Protein AF-A0A3R9P5T1-F1 (afdb_monomer)

Foldseek 3Di:
DAFEDLPQDKHKFWADLQKKKKAAQVLLVVCLVCVVVVPLVCCSVDVPVNVVVCCVRRNVPDLLQAMFIGRRVDDGDMDIATLQQKAFDDPVPVVVSVCSNVNVFGKHWYQALKIKMFHRVCSVVVSVLDHSCLQVVDDPVSVVVSQVSSCVRVVGRGIHMYGYNDVVVVGNSGHGGMITGHD

Organism: NCBI:txid334424

Nearest PDB structures (foldseek):
  2jan-assembly2_B  TM=3.762E-01  e=2.486E+00  Mycobacterium tuberculosis H37Rv
  2jan-assembly1_A  TM=3.766E-01  e=2.486E+00  Mycobacterium tuberculosis H37Rv
  6h4p-assembly2_B  TM=3.687E-01  e=4.459E+00  Homo sapiens

Structure (mmCIF, N/CA/C/O backbone):
data_AF-A0A3R9P5T1-F1
#
_entry.id   AF-A0A3R9P5T1-F1
#
loop_
_atom_site.group_PDB
_atom_site.id
_atom_site.type_symbol
_atom_site.label_atom_id
_atom_site.label_alt_id
_atom_site.label_comp_id
_atom_site.label_asym_id
_atom_site.label_entity_id
_atom_site.label_seq_id
_atom_site.pdbx_PDB_ins_code
_atom_site.Cartn_x
_atom_site.Cartn_y
_atom_site.Cartn_z
_atom_site.occupancy
_atom_site.B_iso_or_equiv
_atom_site.auth_seq_id
_atom_site.auth_comp_id
_atom_site.auth_asym_id
_atom_site.auth_atom_id
_atom_site.pdbx_PDB_model_num
ATOM 1 N N . MET A 1 1 ? -13.497 -7.851 -8.704 1.00 83.56 1 MET A N 1
ATOM 2 C CA . MET A 1 1 ? -12.615 -6.777 -8.227 1.00 83.56 1 MET A CA 1
ATOM 3 C C . MET A 1 1 ? -11.245 -7.401 -8.111 1.00 83.56 1 MET A C 1
ATOM 5 O O . MET A 1 1 ? -11.120 -8.399 -7.403 1.00 83.56 1 MET A O 1
ATOM 9 N N . GLN A 1 2 ? -10.304 -6.907 -8.904 1.00 89.44 2 GLN A N 1
ATOM 10 C CA . GLN A 1 2 ? -8.938 -7.417 -8.967 1.00 89.44 2 GLN A CA 1
ATOM 11 C C . GLN A 1 2 ? -8.165 -6.826 -7.786 1.00 89.44 2 GLN A C 1
ATOM 13 O O . GLN A 1 2 ? -7.859 -5.647 -7.808 1.00 89.44 2 GLN A O 1
ATOM 18 N N . GLN A 1 3 ? -7.918 -7.585 -6.721 1.00 91.88 3 GLN A N 1
ATOM 19 C CA . GLN A 1 3 ? -7.274 -7.041 -5.510 1.00 91.88 3 GLN A CA 1
ATOM 20 C C . GLN A 1 3 ? -5.771 -7.306 -5.469 1.00 91.88 3 GLN A C 1
ATOM 22 O O . GLN A 1 3 ? -5.091 -6.810 -4.586 1.00 91.88 3 GLN A O 1
ATOM 27 N N . TYR A 1 4 ? -5.235 -8.074 -6.408 1.00 90.81 4 TYR A N 1
ATOM 28 C CA . TYR A 1 4 ? -3.805 -8.321 -6.506 1.00 90.81 4 TYR A CA 1
ATOM 29 C C . TYR A 1 4 ? -3.348 -8.138 -7.949 1.00 90.81 4 TYR A C 1
ATOM 31 O O . TYR A 1 4 ? -4.119 -8.381 -8.875 1.00 90.81 4 TYR A O 1
ATOM 39 N N . SER A 1 5 ? -2.110 -7.710 -8.159 1.00 89.50 5 SER A N 1
ATOM 40 C CA . SER A 1 5 ? -1.518 -7.642 -9.494 1.00 89.50 5 SER A CA 1
ATOM 41 C C . SER A 1 5 ? -0.020 -7.873 -9.426 1.00 89.50 5 SER A C 1
ATOM 43 O O . SER A 1 5 ? 0.688 -7.144 -8.739 1.00 89.50 5 SER A O 1
ATOM 45 N N . CYS A 1 6 ? 0.444 -8.885 -10.154 1.00 85.75 6 CYS A N 1
ATOM 46 C CA 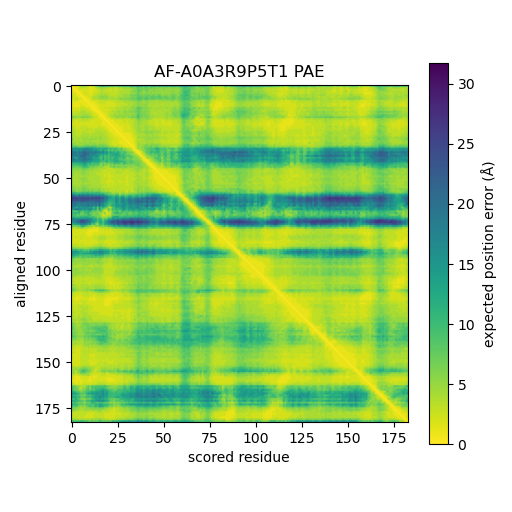. CYS A 1 6 ? 1.860 -9.200 -10.365 1.00 85.75 6 CYS A CA 1
ATOM 47 C C . CYS A 1 6 ? 2.247 -9.158 -11.854 1.00 85.75 6 CYS A C 1
ATOM 49 O O . CYS A 1 6 ? 3.387 -9.429 -12.220 1.00 85.75 6 CYS A O 1
ATOM 51 N N . ASN A 1 7 ? 1.287 -8.840 -12.725 1.00 83.50 7 ASN A N 1
ATOM 52 C CA . ASN A 1 7 ? 1.399 -8.869 -14.183 1.00 83.50 7 ASN A CA 1
ATOM 53 C C . ASN A 1 7 ? 1.185 -7.478 -14.820 1.00 83.50 7 ASN A C 1
ATOM 55 O O . ASN A 1 7 ? 1.223 -7.353 -16.041 1.00 83.50 7 ASN A O 1
ATOM 59 N N . GLY A 1 8 ? 0.960 -6.439 -14.006 1.00 83.31 8 GLY A N 1
ATOM 60 C CA . GLY A 1 8 ? 0.668 -5.081 -14.470 1.00 83.31 8 GLY A CA 1
ATOM 61 C C . GLY A 1 8 ? -0.823 -4.761 -14.595 1.00 83.31 8 GLY A C 1
ATOM 62 O O . GLY A 1 8 ? -1.172 -3.603 -14.814 1.00 83.31 8 GLY A O 1
ATOM 63 N N . GLU A 1 9 ? -1.722 -5.736 -14.420 1.00 89.56 9 GLU A N 1
ATOM 64 C CA . GLU A 1 9 ? -3.160 -5.473 -14.463 1.00 89.56 9 GLU A CA 1
ATOM 65 C C . GLU A 1 9 ? -3.586 -4.499 -13.353 1.00 89.56 9 GLU A C 1
ATOM 67 O O . GLU A 1 9 ? -3.033 -4.533 -12.250 1.00 89.56 9 GLU A O 1
ATOM 72 N N . PRO A 1 10 ? -4.572 -3.621 -13.594 1.00 91.81 10 PRO A N 1
ATOM 73 C CA . PRO A 1 10 ? -4.985 -2.671 -12.573 1.00 91.81 10 PRO A CA 1
ATOM 74 C C . PRO A 1 10 ? -5.678 -3.359 -11.403 1.00 91.81 10 PRO A C 1
ATOM 76 O O . PRO A 1 10 ? -6.544 -4.217 -11.593 1.00 91.81 10 PRO A O 1
ATOM 79 N N . ILE A 1 11 ? -5.351 -2.908 -10.198 1.00 93.19 11 ILE A N 1
ATOM 80 C CA . ILE A 1 11 ? -6.044 -3.308 -8.979 1.00 93.19 11 ILE A CA 1
ATOM 81 C C . ILE A 1 11 ? -7.266 -2.426 -8.735 1.00 93.19 11 ILE A C 1
ATOM 83 O O . ILE A 1 11 ? -7.347 -1.286 -9.199 1.00 93.19 11 ILE A O 1
ATOM 87 N N . GLU A 1 12 ? -8.206 -2.944 -7.959 1.00 93.06 12 GLU A N 1
ATOM 88 C CA . GLU A 1 12 ? -9.416 -2.267 -7.535 1.00 93.06 12 GLU A CA 1
ATOM 89 C C . GLU A 1 12 ? -9.681 -2.517 -6.046 1.00 93.06 12 GLU A C 1
ATOM 91 O O . GLU A 1 12 ? -9.555 -3.648 -5.572 1.00 93.06 12 GLU A O 1
ATOM 96 N N . LEU A 1 13 ? -10.082 -1.468 -5.325 1.00 91.31 13 LEU A N 1
ATOM 97 C CA . LEU A 1 13 ? -10.400 -1.502 -3.898 1.00 91.31 13 LEU A CA 1
ATOM 98 C C . LEU A 1 13 ? -11.705 -0.770 -3.616 1.00 91.31 13 LEU A C 1
ATOM 100 O O . LEU A 1 13 ? -12.009 0.241 -4.243 1.00 91.31 13 LEU A O 1
ATOM 104 N N . GLU A 1 14 ? -12.441 -1.225 -2.613 1.00 89.50 14 GLU A N 1
ATOM 105 C CA . GLU A 1 14 ? -13.602 -0.516 -2.081 1.00 89.50 14 GLU A CA 1
ATOM 106 C C . GLU A 1 14 ? -13.187 0.458 -0.971 1.00 89.50 14 GLU A C 1
ATOM 108 O O . GLU A 1 14 ? -12.738 0.040 0.094 1.00 89.50 14 GLU A O 1
ATOM 113 N N . ILE A 1 15 ? -13.346 1.760 -1.214 1.00 86.50 15 ILE A N 1
ATOM 114 C CA . ILE A 1 15 ? -13.018 2.800 -0.232 1.00 86.50 15 ILE A CA 1
ATOM 115 C C . ILE A 1 15 ? -14.187 3.006 0.736 1.00 86.50 15 ILE A C 1
ATOM 117 O O . ILE A 1 15 ? -15.320 3.216 0.300 1.00 86.50 15 ILE A O 1
ATOM 121 N N . LEU A 1 16 ? -13.897 3.031 2.039 1.00 83.44 16 LEU A N 1
ATOM 122 C CA . LEU A 1 16 ? -14.864 3.350 3.092 1.00 83.44 16 LEU A CA 1
ATOM 123 C C . LEU A 1 16 ? -14.621 4.725 3.711 1.00 83.44 16 LEU A C 1
ATOM 125 O O . LEU A 1 16 ? -15.556 5.518 3.816 1.00 83.44 16 LEU A O 1
ATOM 129 N N . THR A 1 17 ? -13.386 5.015 4.124 1.00 80.12 17 THR A N 1
ATOM 130 C CA . THR A 1 17 ? -13.062 6.251 4.855 1.00 80.12 17 THR A CA 1
ATOM 131 C C . THR A 1 17 ? -12.578 7.372 3.948 1.00 80.12 17 THR A C 1
ATOM 133 O O . THR A 1 17 ? -12.589 8.530 4.357 1.00 80.12 17 THR A O 1
ATOM 136 N N . GLY A 1 18 ? -12.147 7.044 2.727 1.00 80.12 18 GLY A N 1
ATOM 137 C CA . GLY A 1 18 ? -11.472 7.993 1.842 1.00 80.12 18 GLY A CA 1
ATOM 138 C C . GLY A 1 18 ? -9.970 8.081 2.090 1.00 80.12 18 GLY A C 1
ATOM 139 O O . GLY A 1 18 ? -9.298 8.813 1.376 1.00 80.12 18 GLY A O 1
ATOM 140 N N . HIS A 1 19 ? -9.430 7.340 3.058 1.00 84.50 19 HIS A N 1
ATOM 141 C CA . HIS A 1 19 ? -8.028 7.409 3.453 1.00 84.50 19 HIS A CA 1
ATOM 142 C C . HIS A 1 19 ? -7.312 6.126 3.051 1.00 84.50 19 HIS A C 1
ATOM 144 O O . HIS A 1 19 ? -7.431 5.109 3.729 1.00 84.50 19 HIS A O 1
ATOM 150 N N . LEU A 1 20 ? -6.578 6.170 1.942 1.00 88.25 20 LEU A N 1
ATOM 151 C CA . LEU A 1 20 ? -5.761 5.042 1.508 1.00 88.25 20 LEU A CA 1
ATOM 152 C C . LEU A 1 20 ? -4.341 5.163 2.044 1.00 88.25 20 LEU A C 1
ATOM 154 O O . LEU A 1 20 ? -3.727 6.227 1.934 1.00 88.25 20 LEU A O 1
ATOM 158 N N . LEU A 1 21 ? -3.830 4.049 2.554 1.00 88.88 21 LEU A N 1
ATOM 159 C CA . LEU A 1 21 ? -2.442 3.850 2.938 1.00 88.88 21 LEU A CA 1
ATOM 160 C C . LEU A 1 21 ? -1.726 2.995 1.896 1.00 88.88 21 LEU A C 1
ATOM 162 O O . LEU A 1 21 ? -2.311 2.048 1.376 1.00 88.88 21 LEU A O 1
ATOM 166 N N . PHE A 1 22 ? -0.465 3.320 1.630 1.00 90.19 22 PHE A N 1
ATOM 167 C CA . PHE A 1 22 ? 0.456 2.571 0.778 1.00 90.19 22 PHE A CA 1
ATOM 168 C C . PHE A 1 22 ? 1.644 2.156 1.637 1.00 90.19 22 PHE A C 1
ATOM 170 O O . PHE A 1 22 ? 2.330 3.020 2.191 1.00 90.19 22 PHE A O 1
ATOM 177 N N . ILE A 1 23 ? 1.857 0.850 1.763 1.00 87.38 23 ILE A N 1
ATOM 178 C CA . ILE A 1 23 ? 2.811 0.264 2.702 1.00 87.38 23 ILE A CA 1
ATOM 179 C C . ILE A 1 23 ? 3.717 -0.702 1.952 1.00 87.38 23 ILE A C 1
ATOM 181 O O . ILE A 1 23 ? 3.235 -1.562 1.210 1.00 87.38 23 ILE A O 1
ATOM 185 N N . ASP A 1 24 ? 5.024 -0.575 2.160 1.00 86.00 24 ASP A N 1
ATOM 186 C CA . ASP A 1 24 ? 5.956 -1.623 1.768 1.00 86.00 24 ASP A CA 1
ATOM 187 C C . ASP A 1 24 ? 5.752 -2.849 2.680 1.00 86.00 24 ASP A C 1
ATOM 189 O O . ASP A 1 24 ? 5.833 -2.717 3.908 1.00 86.00 24 ASP A O 1
ATOM 193 N N . PRO A 1 25 ? 5.482 -4.042 2.119 1.00 85.50 25 PRO A N 1
ATOM 194 C CA . PRO A 1 25 ? 5.150 -5.199 2.936 1.00 85.50 25 PRO A CA 1
ATOM 195 C C . PRO A 1 25 ? 6.226 -5.601 3.953 1.00 85.50 25 PRO A C 1
ATOM 197 O O . PRO A 1 25 ? 5.849 -6.140 4.990 1.00 85.50 25 PRO A O 1
ATOM 200 N N . LEU A 1 26 ? 7.516 -5.293 3.739 1.00 83.62 26 LEU A N 1
ATOM 201 C CA . LEU A 1 26 ? 8.595 -5.587 4.699 1.00 83.62 26 LEU A CA 1
ATOM 202 C C . LEU A 1 26 ? 8.407 -4.886 6.047 1.00 83.62 26 LEU A C 1
ATOM 204 O O . LEU A 1 26 ? 8.968 -5.313 7.052 1.00 83.62 26 LEU A O 1
ATOM 208 N N . TYR A 1 27 ? 7.612 -3.821 6.093 1.00 82.06 27 TYR A N 1
ATOM 209 C CA . TYR A 1 27 ? 7.342 -3.099 7.329 1.00 82.06 27 TYR A CA 1
ATOM 210 C C . TYR A 1 27 ? 6.142 -3.661 8.094 1.00 82.06 27 TYR A C 1
ATOM 212 O O . TYR A 1 27 ? 5.956 -3.302 9.254 1.00 82.06 27 TYR A O 1
ATOM 220 N N . LEU A 1 28 ? 5.341 -4.560 7.504 1.00 83.00 28 LEU A N 1
ATOM 221 C CA . LEU A 1 28 ? 4.137 -5.092 8.153 1.00 83.00 28 LEU A CA 1
ATOM 222 C C . LEU A 1 28 ? 4.461 -5.840 9.450 1.00 83.00 28 LEU A C 1
ATOM 224 O O . LEU A 1 28 ? 3.726 -5.696 10.424 1.00 83.00 28 LEU A O 1
ATOM 228 N N . GLU A 1 29 ? 5.559 -6.597 9.497 1.00 82.00 29 GLU A N 1
ATOM 229 C CA . GLU A 1 29 ? 5.949 -7.323 10.714 1.00 82.00 29 GLU A CA 1
ATOM 230 C C . GLU A 1 29 ? 6.449 -6.392 11.808 1.00 82.00 29 GLU A C 1
ATOM 232 O O . GLU A 1 29 ? 5.962 -6.493 12.932 1.00 82.00 29 GLU A O 1
ATOM 237 N N . ASN A 1 30 ? 7.315 -5.434 11.468 1.00 83.06 30 ASN A N 1
ATOM 238 C CA . ASN A 1 30 ? 7.790 -4.427 12.418 1.00 83.06 30 ASN A CA 1
ATOM 239 C C . ASN A 1 30 ? 6.615 -3.634 13.010 1.00 83.06 30 ASN A C 1
ATOM 241 O O . ASN A 1 30 ? 6.520 -3.464 14.224 1.00 83.06 30 ASN A O 1
ATOM 245 N N . ILE A 1 31 ? 5.676 -3.205 12.158 1.00 84.00 31 ILE A N 1
ATOM 246 C CA . ILE A 1 31 ? 4.461 -2.515 12.598 1.00 84.00 31 ILE A CA 1
ATOM 247 C C . ILE A 1 31 ? 3.631 -3.426 13.503 1.00 84.00 31 ILE A C 1
ATOM 249 O O . ILE A 1 31 ? 3.160 -2.980 14.543 1.00 84.00 31 ILE A O 1
ATOM 253 N N . ARG A 1 32 ? 3.442 -4.700 13.141 1.00 83.25 32 ARG A N 1
ATOM 254 C CA . ARG A 1 32 ? 2.651 -5.659 13.925 1.00 83.25 32 ARG A CA 1
ATOM 255 C C . ARG A 1 32 ? 3.258 -5.923 15.301 1.00 83.25 32 ARG A C 1
ATOM 257 O O . ARG A 1 32 ? 2.511 -5.957 16.276 1.00 83.25 32 ARG A O 1
ATOM 264 N N . GLU A 1 33 ? 4.566 -6.118 15.400 1.00 81.94 33 GLU A N 1
ATOM 265 C CA . GLU A 1 33 ? 5.240 -6.393 16.676 1.00 81.94 33 GLU A CA 1
ATOM 266 C C . GLU A 1 33 ? 5.095 -5.228 17.662 1.00 81.94 33 GLU A C 1
ATOM 268 O O . GLU A 1 33 ? 4.770 -5.441 18.830 1.00 81.94 33 GLU A O 1
ATOM 273 N N . GLU A 1 34 ? 5.216 -3.996 17.172 1.00 77.88 34 GLU A N 1
ATOM 274 C CA . GLU A 1 34 ? 5.081 -2.789 17.992 1.00 77.88 34 GLU A CA 1
ATOM 275 C C . GLU A 1 34 ? 3.616 -2.333 18.160 1.00 77.88 34 GLU A C 1
ATOM 277 O O . GLU A 1 34 ? 3.280 -1.629 19.116 1.00 77.88 34 GLU A O 1
ATOM 282 N N . SER A 1 35 ? 2.702 -2.781 17.287 1.00 71.50 35 SER A N 1
ATOM 283 C CA . SER A 1 35 ? 1.273 -2.416 17.309 1.00 71.50 35 SER A CA 1
ATOM 284 C C . SER A 1 35 ? 0.579 -2.717 18.633 1.00 71.50 35 SER A C 1
ATOM 286 O O . SER A 1 35 ? -0.292 -1.958 19.067 1.00 71.50 35 SER A O 1
ATOM 288 N N . GLY A 1 36 ? 0.994 -3.798 19.304 1.00 63.47 36 GLY A N 1
ATOM 289 C CA . GLY A 1 36 ? 0.462 -4.207 20.603 1.00 63.47 36 GLY A CA 1
ATOM 290 C C . GLY A 1 36 ? 0.682 -3.161 21.701 1.00 63.47 36 GLY A C 1
ATOM 291 O O . GLY A 1 36 ? -0.053 -3.158 22.686 1.00 63.47 36 GLY A O 1
ATOM 292 N N . ASN A 1 37 ? 1.639 -2.246 21.507 1.00 58.97 37 ASN A N 1
ATOM 293 C CA . ASN A 1 37 ? 1.956 -1.160 22.430 1.00 58.97 37 ASN A CA 1
ATOM 294 C C . ASN A 1 37 ? 1.314 0.183 22.032 1.00 58.97 37 ASN A C 1
ATOM 296 O O . ASN A 1 37 ? 1.229 1.079 22.870 1.00 58.97 37 ASN A O 1
ATOM 300 N N . MET A 1 38 ? 0.865 0.335 20.779 1.00 64.06 38 MET A N 1
ATOM 301 C CA . MET A 1 38 ? 0.512 1.637 20.191 1.00 64.06 38 MET A CA 1
ATOM 302 C C . MET A 1 38 ? -0.987 1.937 20.097 1.00 64.06 38 MET A C 1
ATOM 304 O O . MET A 1 38 ? -1.342 3.092 19.883 1.00 64.06 38 MET A O 1
ATOM 308 N N . GLY A 1 39 ? -1.867 0.950 20.299 1.00 60.84 39 GLY A N 1
ATOM 309 C CA . GLY A 1 39 ? -3.319 1.170 20.366 1.00 60.84 39 GLY A CA 1
ATOM 310 C C . GLY A 1 39 ? -3.893 1.825 19.101 1.00 60.84 39 GLY A C 1
ATOM 311 O O . GLY A 1 39 ? -4.259 2.996 19.103 1.00 60.84 39 GLY A O 1
ATOM 312 N N . PHE A 1 40 ? -4.003 1.064 18.012 1.00 69.69 40 PHE A N 1
ATOM 313 C CA . PHE A 1 40 ? -4.475 1.555 16.706 1.00 69.69 40 PHE A CA 1
ATOM 314 C C . PHE A 1 40 ? -5.996 1.757 16.589 1.00 69.69 40 PHE A C 1
ATOM 316 O O . PHE A 1 40 ? -6.499 2.064 15.508 1.00 69.69 40 PHE A O 1
ATOM 323 N N . ASP A 1 41 ? -6.737 1.616 17.687 1.00 62.94 41 ASP A N 1
ATOM 324 C CA . ASP A 1 41 ? -8.205 1.658 17.705 1.00 62.94 41 ASP A CA 1
ATOM 325 C C . ASP A 1 41 ? -8.779 3.022 17.272 1.00 62.94 41 ASP A C 1
ATOM 327 O O . ASP A 1 41 ? -9.911 3.091 16.799 1.00 62.94 41 ASP A O 1
ATOM 331 N N . ASN A 1 42 ? -7.978 4.093 17.351 1.00 62.88 42 ASN A N 1
ATOM 332 C CA . ASN A 1 42 ? -8.389 5.459 17.006 1.00 62.88 42 ASN A CA 1
ATOM 333 C C . ASN A 1 42 ? -7.877 5.936 15.634 1.00 62.88 42 ASN A C 1
ATOM 335 O O . ASN A 1 42 ? -7.997 7.122 15.322 1.00 62.88 42 ASN A O 1
ATOM 339 N N . ALA A 1 43 ? -7.317 5.051 14.798 1.00 71.00 43 ALA A N 1
ATOM 340 C CA . ALA A 1 43 ? -6.724 5.433 13.509 1.00 71.00 43 ALA A CA 1
ATOM 341 C C . ALA A 1 43 ? -7.687 6.240 12.615 1.00 71.00 43 ALA A C 1
ATOM 343 O O . ALA A 1 43 ? -7.271 7.138 11.889 1.00 71.00 43 ALA A O 1
ATOM 344 N N . THR A 1 44 ? -8.991 5.964 12.697 1.00 72.44 44 THR A N 1
ATOM 345 C CA . THR A 1 44 ? -10.024 6.660 11.917 1.00 72.44 44 THR A CA 1
ATOM 346 C C . THR A 1 44 ? -10.495 7.988 12.517 1.00 72.44 44 THR A C 1
ATOM 348 O O . THR A 1 44 ? -11.140 8.756 11.807 1.00 72.44 44 THR A O 1
ATOM 351 N N . GLU A 1 45 ? -10.226 8.259 13.799 1.00 80.19 45 GLU A N 1
ATOM 352 C CA . GLU A 1 45 ? -10.645 9.502 14.471 1.00 80.19 45 GLU A CA 1
ATOM 353 C C . GLU A 1 45 ? -9.741 10.682 14.097 1.00 80.19 45 GLU A C 1
ATOM 355 O O . GLU A 1 45 ? -10.232 11.786 13.861 1.00 80.19 45 GLU A O 1
ATOM 360 N N . ASP A 1 46 ? -8.435 10.428 13.985 1.00 82.12 46 ASP A N 1
ATOM 361 C CA . ASP A 1 46 ? -7.445 11.392 13.504 1.00 82.12 46 ASP A CA 1
ATOM 362 C C . ASP A 1 46 ? -6.449 10.715 12.542 1.00 82.12 46 ASP A C 1
ATOM 364 O O . ASP A 1 46 ? -5.343 10.326 12.938 1.00 82.12 46 ASP A O 1
ATOM 368 N N . PRO A 1 47 ? -6.825 10.571 11.253 1.00 78.94 47 PRO A N 1
ATOM 369 C CA . PRO A 1 47 ? -5.959 9.978 10.239 1.00 78.94 47 PRO A CA 1
ATOM 370 C C . PRO A 1 47 ? -4.602 10.673 10.127 1.00 78.94 47 PRO A C 1
ATOM 372 O O . PRO A 1 47 ? -3.598 10.013 9.891 1.00 78.94 47 PRO A O 1
ATOM 375 N N . ALA A 1 48 ? -4.546 11.997 10.304 1.00 78.00 48 ALA A N 1
ATOM 376 C CA . ALA A 1 48 ? -3.305 12.752 10.172 1.00 78.00 48 ALA A CA 1
ATOM 377 C C . ALA A 1 48 ? -2.331 12.439 11.315 1.00 78.00 48 ALA A C 1
ATOM 379 O O . ALA A 1 48 ? -1.157 12.166 11.057 1.00 78.00 48 ALA A O 1
ATOM 380 N N . ALA A 1 49 ? -2.816 12.420 12.560 1.00 79.44 49 ALA A N 1
ATOM 381 C CA . ALA A 1 49 ? -2.001 12.032 13.710 1.00 79.44 49 ALA A CA 1
ATOM 382 C C . ALA A 1 49 ? -1.545 10.570 13.617 1.00 79.44 49 ALA A C 1
ATOM 384 O O . ALA A 1 49 ? -0.398 10.258 13.936 1.00 79.44 49 ALA A O 1
ATOM 385 N N . PHE A 1 50 ? -2.416 9.683 13.132 1.00 80.94 50 PHE A N 1
ATOM 386 C CA . PHE A 1 50 ? -2.087 8.278 12.931 1.00 80.94 50 PHE A CA 1
ATOM 387 C C . PHE A 1 50 ? -0.972 8.073 11.894 1.00 80.94 50 PHE A C 1
ATOM 389 O O . PHE A 1 50 ? -0.013 7.348 12.150 1.00 80.94 50 PHE A O 1
ATOM 396 N N . LEU A 1 51 ? -1.058 8.754 10.746 1.00 79.31 51 LEU A N 1
ATOM 397 C CA . LEU A 1 51 ? 0.002 8.747 9.732 1.00 79.31 51 LEU A CA 1
ATOM 398 C C . LEU A 1 51 ? 1.328 9.232 10.311 1.00 79.31 51 LEU A C 1
ATOM 400 O O . LEU A 1 51 ? 2.348 8.579 10.125 1.00 79.31 51 LEU A O 1
ATOM 404 N N . GLN A 1 52 ? 1.301 10.352 11.037 1.00 78.00 52 GLN A N 1
ATOM 405 C CA . GLN A 1 52 ? 2.501 10.927 11.631 1.00 78.00 52 GLN A CA 1
ATOM 406 C C . GLN A 1 52 ? 3.133 9.989 12.669 1.00 78.00 52 GLN A C 1
ATOM 408 O O . GLN A 1 52 ? 4.357 9.902 12.751 1.00 78.00 52 GLN A O 1
ATOM 413 N N . LEU A 1 53 ? 2.316 9.264 13.439 1.00 81.50 53 LEU A N 1
ATOM 414 C CA . LEU A 1 53 ? 2.792 8.217 14.340 1.00 81.50 53 LEU A CA 1
ATOM 415 C C . LEU A 1 53 ? 3.496 7.105 13.559 1.00 81.50 53 LEU A C 1
ATOM 417 O O . LEU A 1 53 ? 4.630 6.772 13.890 1.00 81.50 53 LEU A O 1
ATOM 421 N N . LEU A 1 54 ? 2.873 6.575 12.500 1.00 81.12 54 LEU A N 1
ATOM 422 C CA . LEU A 1 54 ? 3.503 5.528 11.695 1.00 81.12 54 LEU A CA 1
ATOM 423 C C . LEU A 1 54 ? 4.830 6.001 11.097 1.00 81.12 54 LEU A C 1
ATOM 425 O O . LEU A 1 54 ? 5.819 5.272 11.139 1.00 81.12 54 LEU A O 1
ATOM 429 N N . GLU A 1 55 ? 4.861 7.225 10.572 1.00 78.94 55 GLU A N 1
ATOM 430 C CA . GLU A 1 55 ? 6.054 7.804 9.964 1.00 78.94 55 GLU A CA 1
ATOM 431 C C . GLU A 1 55 ? 7.215 7.941 10.946 1.00 78.94 55 GLU A C 1
ATOM 433 O O . GLU A 1 55 ? 8.339 7.556 10.629 1.00 78.94 55 GLU A O 1
ATOM 438 N N . ASN A 1 56 ? 6.946 8.455 12.144 1.00 78.94 56 ASN A N 1
ATOM 439 C CA . ASN A 1 56 ? 7.980 8.671 13.150 1.00 78.94 56 ASN A CA 1
ATOM 440 C C . ASN A 1 56 ? 8.553 7.358 13.696 1.00 78.94 56 ASN A C 1
ATOM 442 O O . ASN A 1 56 ? 9.747 7.286 13.980 1.00 78.94 56 ASN A O 1
ATOM 446 N N . GLU A 1 57 ? 7.706 6.342 13.848 1.00 79.94 57 GLU A N 1
ATOM 447 C CA . GLU A 1 57 ? 8.054 5.113 14.563 1.00 79.94 57 GLU A CA 1
ATOM 448 C C . GLU A 1 57 ? 8.616 4.037 13.629 1.00 79.94 57 GLU A C 1
ATOM 450 O O . GLU A 1 57 ? 9.631 3.412 13.929 1.00 79.94 57 GLU A O 1
ATOM 455 N N . PHE A 1 58 ? 8.001 3.850 12.459 1.00 78.31 58 PHE A N 1
ATOM 456 C CA . PHE A 1 58 ? 8.344 2.756 11.542 1.00 78.31 58 PHE A CA 1
ATOM 457 C C . PHE A 1 58 ? 9.101 3.220 10.306 1.00 78.31 58 PHE A C 1
ATOM 459 O O . PHE A 1 58 ? 9.777 2.424 9.654 1.00 78.31 58 PHE A O 1
ATOM 466 N N . PHE A 1 59 ? 9.024 4.513 9.997 1.00 74.88 59 PHE A N 1
ATOM 467 C CA . PHE A 1 59 ? 9.575 5.075 8.773 1.00 74.88 59 PHE A CA 1
ATOM 468 C C . PHE A 1 59 ? 10.463 6.323 8.996 1.00 74.88 59 PHE A C 1
ATOM 470 O O . PHE A 1 59 ? 10.378 7.283 8.222 1.00 74.88 59 PHE A O 1
ATOM 477 N N . PRO A 1 60 ? 11.373 6.337 9.994 1.00 56.69 60 PRO A N 1
ATOM 478 C CA . PRO A 1 60 ? 12.048 7.561 10.442 1.00 56.69 60 PRO A CA 1
ATOM 479 C C . PRO A 1 60 ? 13.023 8.195 9.428 1.00 56.69 60 PRO A C 1
ATOM 481 O O . PRO A 1 60 ? 13.471 9.321 9.641 1.00 56.69 60 PRO A O 1
ATOM 484 N N . TYR A 1 61 ? 13.381 7.506 8.335 1.00 52.34 61 TYR A N 1
ATOM 485 C CA . TYR A 1 61 ? 14.504 7.890 7.460 1.00 52.34 61 TYR A CA 1
ATOM 486 C C . TYR A 1 61 ? 14.157 8.246 6.001 1.00 52.34 61 TYR A C 1
ATOM 488 O O . TYR A 1 61 ? 15.074 8.384 5.195 1.00 52.34 61 TYR A O 1
ATOM 496 N N . GLY A 1 62 ? 12.889 8.427 5.615 1.00 49.12 62 GLY A N 1
ATOM 497 C CA . GLY A 1 62 ? 12.529 8.496 4.182 1.00 49.12 62 GLY A CA 1
ATOM 498 C C . GLY A 1 62 ? 11.745 9.704 3.699 1.00 49.12 62 GLY A C 1
ATOM 499 O O . GLY A 1 62 ? 10.790 9.527 2.947 1.00 49.12 62 GLY A O 1
ATOM 500 N N . GLY A 1 63 ? 12.163 10.917 4.071 1.00 48.47 63 GLY A N 1
ATOM 501 C CA . GLY A 1 63 ? 11.874 12.136 3.291 1.00 48.47 63 GLY A CA 1
ATOM 502 C C . GLY A 1 63 ? 10.395 12.397 2.960 1.00 48.47 63 GLY A C 1
ATOM 503 O O . GLY A 1 63 ? 10.090 12.913 1.891 1.00 48.47 63 GLY A O 1
ATOM 504 N N . GLY A 1 64 ? 9.464 11.981 3.828 1.00 47.16 64 GLY A N 1
ATOM 505 C CA . GLY A 1 64 ? 8.012 12.119 3.620 1.00 47.16 64 GLY A CA 1
ATOM 506 C C . GLY A 1 64 ? 7.378 11.107 2.658 1.00 47.16 64 GLY A C 1
ATOM 507 O O . GLY A 1 64 ? 6.153 11.064 2.544 1.00 47.16 64 GLY A O 1
ATOM 508 N N . CYS A 1 65 ? 8.192 10.273 2.007 1.00 51.06 65 CYS A N 1
ATOM 509 C CA . CYS A 1 65 ? 7.788 9.320 0.981 1.00 51.06 65 CYS A CA 1
ATOM 510 C C . CYS A 1 65 ? 7.641 7.888 1.496 1.00 51.06 65 CYS A C 1
ATOM 512 O O . CYS A 1 65 ? 7.510 7.026 0.662 1.00 51.06 65 CYS A O 1
ATOM 514 N N . LEU A 1 66 ? 7.736 7.543 2.781 1.00 56.94 66 LEU A N 1
ATOM 515 C CA . LEU A 1 66 ? 7.756 6.114 3.164 1.00 56.94 66 LEU A CA 1
ATOM 516 C C . LEU A 1 66 ? 6.371 5.479 3.325 1.00 56.94 66 LEU A C 1
ATOM 518 O O . LEU A 1 66 ? 6.206 4.305 3.012 1.00 56.94 66 LEU A O 1
ATOM 522 N N . LEU A 1 67 ? 5.375 6.264 3.732 1.00 59.78 67 LEU A N 1
ATOM 523 C CA . LEU A 1 67 ? 3.988 5.831 3.819 1.00 59.78 67 LEU A CA 1
ATOM 524 C C . LEU A 1 67 ? 3.137 6.724 2.914 1.00 59.78 67 LEU A C 1
ATOM 526 O O . LEU A 1 67 ? 2.987 7.930 3.149 1.00 59.78 67 LEU A O 1
ATOM 530 N N . GLY A 1 68 ? 2.607 6.134 1.843 1.00 62.06 68 GLY A N 1
ATOM 531 C CA . GLY A 1 68 ? 1.761 6.878 0.920 1.00 62.06 68 GLY A CA 1
ATOM 532 C C . GLY A 1 68 ? 0.385 7.078 1.508 1.00 62.06 68 GLY A C 1
ATOM 533 O O . GLY A 1 68 ? -0.243 6.137 1.982 1.00 62.06 68 GLY A O 1
ATOM 534 N N . PHE A 1 69 ? -0.083 8.318 1.457 1.00 71.25 69 PHE A N 1
ATOM 535 C CA . PHE A 1 69 ? -1.438 8.677 1.829 1.00 71.25 69 PHE A CA 1
ATOM 536 C C . PHE A 1 69 ? -2.153 9.260 0.619 1.00 71.25 69 PHE A C 1
ATOM 538 O O . PHE A 1 69 ? -1.621 10.119 -0.095 1.00 71.25 69 PHE A O 1
ATOM 545 N N . LYS A 1 70 ? -3.375 8.794 0.382 1.00 76.69 70 LYS A N 1
ATOM 546 C CA . LYS A 1 70 ? -4.266 9.393 -0.607 1.00 76.69 70 LYS A CA 1
ATOM 547 C C . LYS A 1 70 ? -5.610 9.660 0.037 1.00 76.69 70 LYS A C 1
ATOM 549 O O . LYS A 1 70 ? -6.282 8.725 0.467 1.00 76.69 70 LYS A O 1
ATOM 554 N N . ASN A 1 71 ? -6.000 10.933 0.053 1.00 73.25 71 ASN A N 1
ATOM 555 C CA . ASN A 1 71 ? -7.358 11.310 0.402 1.00 73.25 71 ASN A CA 1
ATOM 556 C C . ASN A 1 71 ? -8.232 11.322 -0.855 1.00 73.25 71 ASN A C 1
ATOM 558 O O . ASN A 1 71 ? -8.048 12.138 -1.761 1.00 73.25 71 ASN A O 1
ATOM 562 N N . VAL A 1 72 ? -9.188 10.403 -0.910 1.00 73.06 72 VAL A N 1
ATOM 563 C CA . VAL A 1 72 ? -10.154 10.262 -1.992 1.00 73.06 72 VAL A CA 1
ATOM 564 C C . VAL A 1 72 ? -11.507 10.748 -1.472 1.00 73.06 72 VAL A C 1
ATOM 566 O O . VAL A 1 72 ? -12.372 9.967 -1.096 1.00 73.06 72 VAL A O 1
ATOM 569 N N . PHE A 1 73 ? -11.716 12.069 -1.483 1.00 63.75 73 PHE A N 1
ATOM 570 C CA . PHE A 1 73 ? -12.966 12.717 -1.043 1.00 63.75 73 PHE A CA 1
ATOM 571 C C . PHE A 1 73 ? -14.215 12.343 -1.873 1.00 63.75 73 PHE A C 1
ATOM 573 O O . PHE A 1 73 ? -15.325 12.794 -1.579 1.00 63.75 73 PHE A O 1
ATOM 580 N N . LYS A 1 74 ? -14.070 11.536 -2.931 1.00 53.16 74 LYS A N 1
ATOM 581 C CA . LYS A 1 74 ? -15.195 11.024 -3.716 1.00 53.16 74 LYS A CA 1
ATOM 582 C C . LYS A 1 74 ? -15.695 9.735 -3.073 1.00 53.16 74 LYS A C 1
ATOM 584 O O . LYS A 1 74 ? -15.091 8.695 -3.27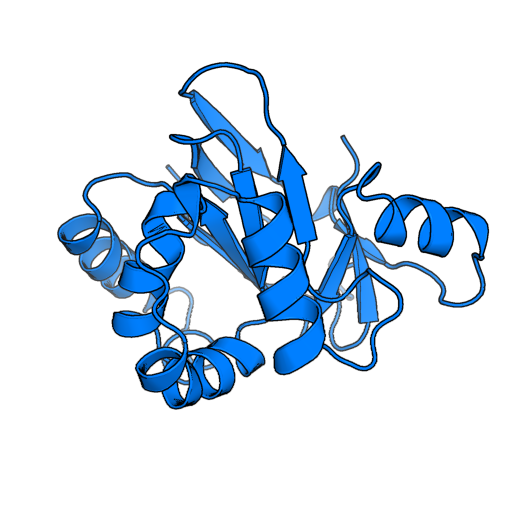6 1.00 53.16 74 LYS A O 1
ATOM 589 N N . SER A 1 75 ? -16.784 9.866 -2.310 1.00 49.25 75 SER A N 1
ATOM 590 C CA . SER A 1 75 ? -17.848 8.877 -2.056 1.00 49.25 75 SER A CA 1
ATOM 591 C C . SER A 1 75 ? -17.495 7.395 -2.249 1.00 49.25 75 SER A C 1
ATOM 593 O O . SER A 1 75 ? -17.193 7.002 -3.373 1.00 49.25 75 SER A O 1
ATOM 595 N N . ALA A 1 76 ? -17.688 6.593 -1.192 1.00 59.09 76 ALA A N 1
ATOM 596 C CA . ALA A 1 76 ? -17.711 5.125 -1.189 1.00 59.09 76 ALA A CA 1
ATOM 597 C C . ALA A 1 76 ? -17.900 4.515 -2.590 1.00 59.09 76 ALA A C 1
ATOM 599 O O . ALA A 1 76 ? -18.967 4.621 -3.200 1.00 59.09 76 ALA A O 1
ATOM 600 N N . GLY A 1 77 ? -16.824 3.953 -3.131 1.00 67.25 77 GLY A N 1
ATOM 601 C CA . GLY A 1 77 ? -16.762 3.510 -4.515 1.00 67.25 77 GLY A CA 1
ATOM 602 C C . GLY A 1 77 ? -15.440 2.815 -4.830 1.00 67.25 77 GLY A C 1
ATOM 603 O O . GLY A 1 77 ? -14.526 2.820 -3.999 1.00 67.25 77 GLY A O 1
ATOM 604 N N . PRO A 1 78 ? -15.336 2.184 -6.011 1.00 82.81 78 PRO A N 1
ATOM 605 C CA . PRO A 1 78 ? -14.124 1.495 -6.411 1.00 82.81 78 PRO A CA 1
ATOM 606 C C . PRO A 1 78 ? -13.019 2.512 -6.724 1.00 82.81 78 PRO A C 1
ATOM 608 O O . PRO A 1 78 ? -13.159 3.344 -7.622 1.00 82.81 78 PRO A O 1
ATOM 611 N N . PHE A 1 79 ? -11.909 2.428 -6.001 1.00 89.00 79 PHE A N 1
ATOM 612 C CA . PHE A 1 79 ? -10.638 3.007 -6.411 1.00 89.00 79 PHE A CA 1
ATOM 613 C C . PHE A 1 79 ? -9.920 2.024 -7.316 1.00 89.00 79 PHE A C 1
ATOM 615 O O . PHE A 1 79 ? -9.880 0.837 -7.009 1.00 89.00 79 PHE A O 1
ATOM 622 N N . ARG A 1 80 ? -9.363 2.517 -8.419 1.00 91.44 80 ARG A N 1
ATOM 623 C CA . ARG A 1 80 ? -8.600 1.722 -9.376 1.00 91.44 80 ARG A CA 1
ATOM 624 C C . ARG A 1 80 ? -7.209 2.319 -9.515 1.00 91.44 80 ARG A C 1
ATOM 626 O O . ARG A 1 80 ? -7.096 3.530 -9.689 1.00 91.44 80 ARG A O 1
ATOM 633 N N . LEU A 1 81 ? -6.187 1.472 -9.464 1.00 91.12 81 LEU A N 1
ATOM 634 C CA . LEU A 1 81 ? -4.795 1.866 -9.657 1.00 91.12 81 LEU A CA 1
ATOM 635 C C . LEU A 1 81 ? -4.121 0.918 -10.643 1.00 91.12 81 LEU A C 1
ATOM 637 O O . LEU A 1 81 ? -4.135 -0.296 -10.445 1.00 91.12 81 LEU A O 1
ATOM 641 N N . SER A 1 82 ? -3.508 1.482 -11.676 1.00 90.38 82 SER A N 1
ATOM 642 C CA . SER A 1 82 ? -2.666 0.741 -12.617 1.00 90.38 82 SER A CA 1
ATOM 643 C C . SER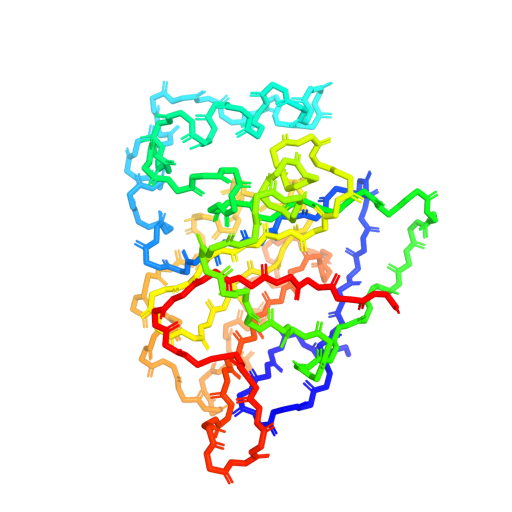 A 1 82 ? -1.183 0.940 -12.280 1.00 90.38 82 SER A C 1
ATOM 645 O O . SER A 1 82 ? -0.800 2.016 -11.814 1.00 90.38 82 SER A O 1
ATOM 647 N N . VAL A 1 83 ? -0.330 -0.063 -12.532 1.00 87.75 83 VAL A N 1
ATOM 648 C CA . VAL A 1 83 ? 1.120 0.029 -12.244 1.00 87.75 83 VAL A CA 1
ATOM 649 C C . VAL A 1 83 ? 1.773 1.182 -13.015 1.00 87.75 83 VAL A C 1
ATOM 651 O O . VAL A 1 83 ? 2.696 1.815 -12.514 1.00 87.75 83 VAL A O 1
ATOM 654 N N . GLU A 1 84 ? 1.271 1.521 -14.202 1.00 87.12 84 GLU A N 1
ATOM 655 C CA . GLU A 1 84 ? 1.760 2.628 -15.035 1.00 87.12 84 GLU A CA 1
ATOM 656 C C . GLU A 1 84 ? 1.620 4.000 -14.364 1.00 87.12 84 GLU A C 1
ATOM 658 O O . GLU A 1 84 ? 2.327 4.942 -14.724 1.00 87.12 84 GLU A O 1
ATOM 663 N N . GLN A 1 85 ? 0.714 4.124 -13.390 1.00 89.75 85 GLN A N 1
ATOM 664 C CA . GLN A 1 85 ? 0.549 5.351 -12.614 1.00 89.75 85 GLN A CA 1
ATOM 665 C C . GLN A 1 85 ? 1.615 5.499 -11.521 1.00 89.75 85 GLN A C 1
ATOM 667 O O . GLN A 1 85 ? 1.755 6.578 -10.946 1.00 89.75 85 GLN A O 1
ATOM 672 N N . ILE A 1 86 ? 2.367 4.436 -11.224 1.00 89.88 86 ILE A N 1
ATOM 673 C CA . ILE A 1 86 ? 3.425 4.432 -10.218 1.00 89.88 86 ILE A CA 1
ATOM 674 C C . ILE A 1 86 ? 4.742 4.815 -10.897 1.00 89.88 86 ILE A C 1
ATOM 676 O O . ILE A 1 86 ? 5.329 4.042 -11.658 1.00 89.88 86 ILE A O 1
ATOM 680 N N . GLN A 1 87 ? 5.230 6.019 -10.606 1.00 87.38 87 GLN A N 1
ATOM 681 C CA . GLN A 1 87 ? 6.464 6.550 -11.184 1.00 87.38 87 GLN A CA 1
ATOM 682 C C . GLN A 1 87 ? 7.553 6.688 -10.132 1.00 87.38 87 GLN A C 1
ATOM 684 O O . GLN A 1 87 ? 7.319 7.219 -9.050 1.00 87.38 87 GLN A O 1
ATOM 689 N N . ARG A 1 88 ? 8.767 6.247 -10.466 1.00 85.75 88 ARG A N 1
ATOM 690 C CA . ARG A 1 88 ? 9.939 6.419 -9.605 1.00 85.75 88 ARG A CA 1
ATOM 691 C C . ARG A 1 88 ? 10.338 7.892 -9.526 1.00 85.75 88 ARG A C 1
ATOM 693 O O . ARG A 1 88 ? 10.399 8.580 -10.543 1.00 85.75 88 ARG A O 1
ATOM 700 N N . ILE A 1 89 ? 10.659 8.343 -8.321 1.00 80.25 89 ILE A N 1
ATOM 701 C CA . ILE A 1 89 ? 11.193 9.672 -8.036 1.00 80.25 89 ILE A CA 1
ATOM 702 C C . ILE A 1 89 ? 12.719 9.597 -8.034 1.00 80.25 89 ILE A C 1
ATOM 704 O O . ILE A 1 89 ? 13.313 8.713 -7.414 1.00 80.25 89 ILE A O 1
ATOM 708 N N . ASP A 1 90 ? 13.356 10.552 -8.701 1.00 72.81 90 ASP A N 1
ATOM 709 C CA . ASP A 1 90 ? 14.775 10.829 -8.505 1.00 72.81 90 ASP A CA 1
ATOM 710 C C . ASP A 1 90 ? 14.934 11.641 -7.207 1.00 72.81 90 ASP A C 1
ATOM 712 O O . ASP A 1 90 ? 14.369 12.732 -7.082 1.00 72.81 90 ASP A O 1
ATOM 716 N N . GLY A 1 91 ? 15.686 11.108 -6.236 1.00 65.81 91 GLY A N 1
ATOM 717 C CA . GLY A 1 91 ? 15.869 11.675 -4.888 1.00 65.81 91 GLY A CA 1
ATOM 718 C C . GLY A 1 91 ? 16.547 13.051 -4.837 1.00 65.81 91 GLY A C 1
ATOM 719 O O . GLY A 1 91 ? 16.865 13.545 -3.763 1.00 65.81 91 GLY A O 1
ATOM 720 N N . THR A 1 92 ? 16.788 13.673 -5.989 1.00 69.50 92 THR A N 1
ATOM 721 C CA . THR A 1 92 ? 17.315 15.034 -6.125 1.00 69.50 92 THR A CA 1
ATOM 722 C C . THR A 1 92 ? 16.227 16.101 -6.325 1.00 69.50 92 THR A C 1
ATOM 724 O O . THR A 1 92 ? 16.530 17.296 -6.297 1.00 69.50 92 THR A O 1
ATOM 727 N N . ASN A 1 93 ? 14.956 15.716 -6.512 1.00 78.88 93 ASN A N 1
ATOM 728 C CA . ASN A 1 93 ? 13.857 16.660 -6.736 1.00 78.88 93 ASN A CA 1
ATOM 729 C C . ASN A 1 93 ? 13.246 17.178 -5.420 1.00 78.88 93 ASN A C 1
ATOM 731 O O . ASN A 1 93 ? 12.230 16.671 -4.940 1.00 78.88 93 ASN A O 1
ATOM 735 N N . SER A 1 94 ? 13.824 18.260 -4.893 1.00 80.25 94 SER A N 1
ATOM 736 C CA . SER A 1 94 ? 13.382 18.910 -3.649 1.00 80.25 94 SER A CA 1
ATOM 737 C C . SER A 1 94 ? 11.928 19.400 -3.664 1.00 80.25 94 SER A C 1
ATOM 739 O O . SER A 1 94 ? 11.301 19.511 -2.614 1.00 80.25 94 SER A O 1
ATOM 741 N N . THR A 1 95 ? 11.358 19.683 -4.842 1.00 86.31 95 THR A N 1
ATOM 742 C CA . THR A 1 95 ? 9.951 20.103 -4.947 1.00 86.31 95 THR A CA 1
ATOM 743 C C . THR A 1 95 ? 9.006 18.928 -4.709 1.00 86.31 95 THR A C 1
ATOM 745 O O . THR A 1 95 ? 8.028 19.073 -3.980 1.00 86.31 95 THR A O 1
ATOM 748 N N . LEU A 1 96 ? 9.289 17.761 -5.297 1.00 80.94 96 LEU A N 1
ATOM 749 C CA . LEU A 1 96 ? 8.481 16.558 -5.068 1.00 80.94 96 LEU A CA 1
ATOM 750 C C . LEU A 1 96 ? 8.605 16.069 -3.626 1.00 80.94 96 LEU A C 1
ATOM 752 O O . LEU A 1 96 ? 7.599 15.692 -3.034 1.00 80.94 96 LEU A O 1
ATOM 756 N N . GLU A 1 97 ? 9.804 16.143 -3.050 1.00 78.38 97 GLU A N 1
ATOM 757 C CA . GLU A 1 97 ? 10.026 15.849 -1.633 1.00 78.38 97 GLU A CA 1
ATOM 758 C C . GLU A 1 97 ? 9.156 16.745 -0.739 1.00 78.38 97 GLU A C 1
ATOM 760 O O . GLU A 1 97 ? 8.402 16.246 0.094 1.00 78.38 97 GLU A O 1
ATOM 765 N N . GLN A 1 98 ? 9.154 18.062 -0.971 1.00 81.19 98 GLN A N 1
ATOM 766 C CA . GLN A 1 98 ? 8.315 18.980 -0.201 1.00 81.19 98 GLN A CA 1
ATOM 767 C C . GLN A 1 98 ? 6.815 18.675 -0.358 1.00 81.19 98 GLN A C 1
ATOM 769 O O . GLN A 1 98 ? 6.085 18.643 0.631 1.00 81.19 98 GLN A O 1
ATOM 774 N N . LEU A 1 99 ? 6.338 18.431 -1.583 1.00 83.81 99 LEU A N 1
ATOM 775 C CA . LEU A 1 99 ? 4.927 18.101 -1.828 1.00 83.81 99 LEU A CA 1
ATOM 776 C C . LEU A 1 99 ? 4.513 16.774 -1.176 1.00 83.81 99 LEU A C 1
ATOM 778 O O . LEU A 1 99 ? 3.362 16.638 -0.753 1.00 83.81 99 LEU A O 1
ATOM 782 N N . SER A 1 100 ? 5.439 15.818 -1.109 1.00 78.81 100 SER A N 1
ATOM 783 C CA . SER A 1 100 ? 5.271 14.532 -0.436 1.00 78.81 100 SER A CA 1
ATOM 784 C C . SER A 1 100 ? 5.142 14.707 1.079 1.00 78.81 100 SER A C 1
ATOM 786 O O . SER A 1 100 ? 4.165 14.247 1.668 1.00 78.81 100 SER A O 1
ATOM 788 N N . VAL A 1 101 ? 6.051 15.470 1.699 1.00 77.44 101 VAL A N 1
ATOM 789 C CA . VAL A 1 101 ? 5.993 15.820 3.132 1.00 77.44 101 VAL A CA 1
ATOM 790 C C . VAL A 1 101 ? 4.691 16.550 3.473 1.00 77.44 101 VAL A C 1
ATOM 792 O O . VAL A 1 101 ? 4.054 16.257 4.480 1.00 77.44 101 VAL A O 1
ATOM 795 N N . GLU A 1 102 ? 4.248 17.468 2.612 1.00 78.81 102 GLU A N 1
ATOM 796 C CA . GLU A 1 102 ? 2.986 18.201 2.775 1.00 78.81 102 GLU A CA 1
ATOM 797 C C . GLU A 1 102 ? 1.737 17.364 2.429 1.00 78.81 102 GLU A C 1
ATOM 799 O O . GLU A 1 102 ? 0.622 17.888 2.483 1.00 78.81 102 GLU A O 1
ATOM 804 N N . LYS A 1 103 ? 1.903 16.088 2.042 1.00 78.12 103 LYS A N 1
ATOM 805 C CA . LYS A 1 103 ? 0.834 15.153 1.640 1.00 78.12 103 LYS A CA 1
ATOM 806 C C . LYS A 1 103 ? -0.087 15.703 0.541 1.00 78.12 103 LYS A C 1
ATOM 808 O O . LYS A 1 103 ? -1.262 15.350 0.454 1.00 78.12 103 LYS A O 1
ATOM 813 N N . LYS A 1 104 ? 0.455 16.569 -0.324 1.00 80.88 104 LYS A N 1
ATOM 814 C CA . LYS A 1 104 ? -0.236 17.134 -1.500 1.00 80.88 104 LYS A CA 1
ATOM 815 C C . LYS A 1 104 ? -0.203 16.203 -2.706 1.00 80.88 104 LYS A C 1
ATOM 817 O O . LYS A 1 104 ? -1.010 16.357 -3.618 1.00 80.88 104 LYS A O 1
ATOM 822 N N . ILE A 1 105 ? 0.736 15.265 -2.708 1.00 83.50 105 ILE A N 1
ATOM 823 C CA . ILE A 1 105 ? 0.850 14.172 -3.671 1.00 83.50 105 ILE A CA 1
ATOM 824 C C . ILE A 1 105 ? 0.880 12.849 -2.912 1.00 83.50 105 ILE A C 1
ATOM 826 O O . ILE A 1 105 ? 1.303 12.795 -1.757 1.00 83.50 105 ILE A O 1
ATOM 830 N N . THR A 1 106 ? 0.460 11.772 -3.568 1.00 86.56 106 THR A N 1
ATOM 831 C CA . THR A 1 106 ? 0.627 10.423 -3.026 1.00 86.56 106 THR A CA 1
ATOM 832 C C . THR A 1 106 ? 2.014 9.926 -3.402 1.00 86.56 106 THR A C 1
ATOM 834 O O . THR A 1 106 ? 2.263 9.630 -4.570 1.00 86.56 106 THR A O 1
ATOM 837 N N . ALA A 1 107 ? 2.905 9.842 -2.419 1.00 85.56 107 ALA A N 1
ATOM 838 C CA . ALA A 1 107 ? 4.247 9.301 -2.576 1.00 85.56 107 ALA A CA 1
ATOM 839 C C . ALA A 1 107 ? 4.503 8.210 -1.534 1.00 85.56 107 ALA A C 1
ATOM 841 O O . ALA A 1 107 ? 4.098 8.359 -0.386 1.00 85.56 107 ALA A O 1
ATOM 842 N N . PHE A 1 108 ? 5.149 7.124 -1.936 1.00 86.19 108 PHE A N 1
ATOM 843 C CA . PHE A 1 108 ? 5.478 5.987 -1.078 1.00 86.19 108 PHE A CA 1
ATOM 844 C C . PHE A 1 108 ? 6.854 5.426 -1.469 1.00 86.19 108 PHE A C 1
ATOM 846 O O . PHE A 1 108 ? 7.356 5.705 -2.558 1.00 86.19 108 PHE A O 1
ATOM 853 N N . SER A 1 109 ? 7.471 4.632 -0.604 1.00 83.38 109 SER A N 1
ATOM 854 C CA . SER A 1 109 ? 8.755 3.995 -0.867 1.00 83.38 109 SER A CA 1
ATOM 855 C C . SER A 1 109 ? 8.541 2.502 -0.783 1.00 83.38 109 SER A C 1
ATOM 857 O O . SER A 1 109 ? 7.688 2.027 -0.037 1.00 83.38 109 SER A O 1
ATOM 859 N N . SER A 1 110 ? 9.299 1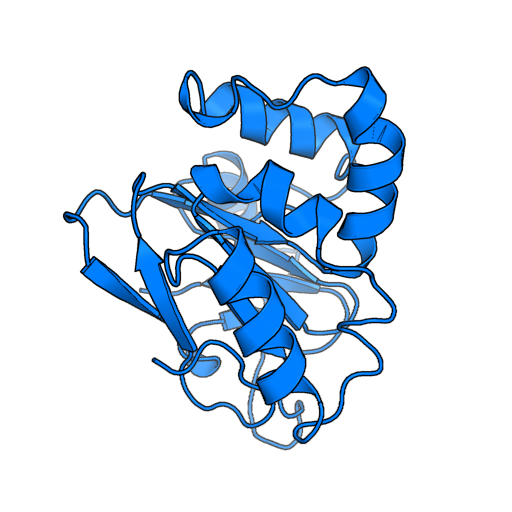.772 -1.583 1.00 84.75 110 SER A N 1
ATOM 860 C CA . SER A 1 110 ? 9.344 0.322 -1.506 1.00 84.75 110 SER A CA 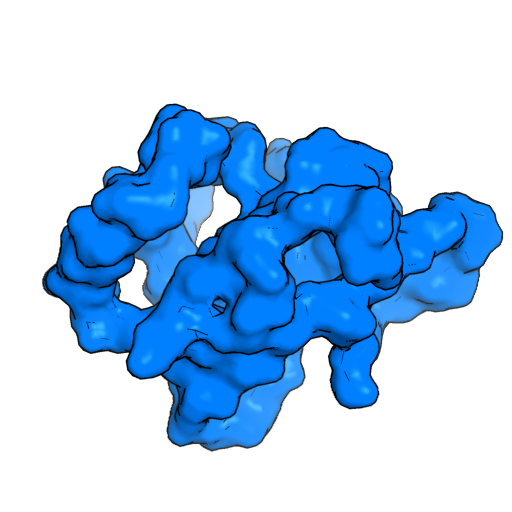1
ATOM 861 C C . SER A 1 110 ? 10.782 -0.131 -1.628 1.00 84.75 110 SER A C 1
ATOM 863 O O . SER A 1 110 ? 11.545 0.529 -2.324 1.00 84.75 110 SER A O 1
ATOM 865 N N . ASP A 1 111 ? 11.129 -1.238 -0.982 1.00 81.25 111 ASP A N 1
ATOM 866 C CA . ASP A 1 111 ? 12.433 -1.890 -1.006 1.00 81.25 111 ASP A CA 1
ATOM 867 C C . ASP A 1 111 ? 12.527 -3.014 -2.043 1.00 81.25 111 ASP A C 1
ATOM 869 O O . ASP A 1 111 ? 13.618 -3.325 -2.526 1.00 81.25 111 ASP A O 1
ATOM 873 N N . PHE A 1 112 ? 11.397 -3.591 -2.455 1.00 79.00 112 PHE A N 1
ATOM 874 C CA . PHE A 1 112 ? 11.377 -4.737 -3.370 1.00 79.00 112 PHE A CA 1
ATOM 875 C C . PHE A 1 112 ? 10.406 -4.595 -4.550 1.00 79.00 112 PHE A C 1
ATOM 877 O O . PHE A 1 112 ? 10.256 -5.524 -5.341 1.00 79.00 112 PHE A O 1
ATOM 884 N N . GLY A 1 113 ? 9.818 -3.410 -4.746 1.00 83.69 113 GLY A N 1
ATOM 885 C CA . GLY A 1 113 ? 8.918 -3.143 -5.870 1.00 83.69 113 GLY A CA 1
ATOM 886 C C . GLY A 1 113 ? 7.545 -3.782 -5.683 1.00 83.69 113 GLY A C 1
ATOM 887 O O . GLY A 1 113 ? 6.962 -4.288 -6.645 1.00 83.69 113 GLY A O 1
ATOM 888 N N . ALA A 1 114 ? 7.044 -3.777 -4.447 1.00 87.06 114 ALA A N 1
ATOM 889 C CA . ALA A 1 114 ? 5.671 -4.146 -4.145 1.00 87.06 114 ALA A CA 1
ATOM 890 C C . ALA A 1 114 ? 5.070 -3.261 -3.050 1.00 87.06 114 ALA A C 1
ATOM 892 O O . ALA A 1 114 ? 5.777 -2.631 -2.268 1.00 87.06 114 ALA A O 1
ATOM 893 N N . CYS A 1 115 ? 3.746 -3.183 -3.017 1.00 89.06 115 CYS A N 1
ATOM 894 C CA . CYS A 1 115 ? 3.029 -2.349 -2.069 1.00 89.06 115 CYS A CA 1
ATOM 895 C C . CYS A 1 115 ? 1.681 -2.976 -1.716 1.00 89.06 115 CYS A C 1
ATOM 897 O O . CYS A 1 115 ? 0.934 -3.415 -2.594 1.00 89.06 115 CYS A O 1
ATOM 899 N N . VAL A 1 116 ? 1.365 -2.992 -0.423 1.00 90.88 116 VAL A N 1
ATOM 900 C CA . VAL A 1 116 ? 0.004 -3.210 0.067 1.00 90.88 116 VAL A CA 1
ATOM 901 C C . VAL A 1 116 ? -0.692 -1.861 0.157 1.00 90.88 116 VAL A C 1
ATOM 903 O O . VAL A 1 116 ? -0.170 -0.906 0.733 1.00 90.88 116 VAL A O 1
ATOM 906 N N . ILE A 1 117 ? -1.893 -1.805 -0.400 1.00 92.12 117 ILE A N 1
ATOM 907 C CA . ILE A 1 117 ? -2.748 -0.627 -0.413 1.00 92.12 117 ILE A CA 1
ATOM 908 C C . ILE A 1 117 ? -4.008 -0.966 0.361 1.00 92.12 117 ILE A C 1
ATOM 910 O O . ILE A 1 117 ? -4.596 -2.024 0.151 1.00 92.12 117 ILE A O 1
ATOM 914 N N . LEU A 1 118 ? -4.444 -0.090 1.254 1.00 91.06 118 LEU A N 1
ATOM 915 C CA . LEU A 1 118 ? -5.618 -0.357 2.075 1.00 91.06 118 LEU A CA 1
ATOM 916 C C . LEU A 1 118 ? -6.325 0.913 2.515 1.00 91.06 118 LEU A C 1
ATOM 918 O O . LEU A 1 118 ? -5.695 1.943 2.731 1.00 91.06 118 LEU A O 1
ATOM 922 N N . ASP A 1 119 ? -7.638 0.815 2.684 1.00 89.12 119 ASP A N 1
ATOM 923 C CA . ASP A 1 119 ? -8.396 1.817 3.420 1.00 89.12 119 ASP A CA 1
ATOM 924 C C . ASP A 1 119 ? -8.016 1.756 4.903 1.00 89.12 119 ASP A C 1
ATOM 926 O O . ASP A 1 119 ? -7.924 0.676 5.493 1.00 89.12 119 ASP A O 1
ATOM 930 N N . LEU A 1 120 ? -7.804 2.925 5.499 1.00 86.56 120 LEU A N 1
ATOM 931 C CA . LEU A 1 120 ? -7.316 3.106 6.861 1.00 86.56 120 LEU A CA 1
ATOM 932 C C . LEU A 1 120 ? -8.107 2.312 7.908 1.00 86.56 120 LEU A C 1
ATOM 934 O O . LEU A 1 120 ? -7.511 1.774 8.838 1.00 86.56 120 LEU A O 1
ATOM 938 N N . VAL A 1 121 ? -9.429 2.178 7.746 1.00 85.62 121 VAL A N 1
ATOM 939 C CA . VAL A 1 121 ? -10.270 1.418 8.694 1.00 85.62 121 VAL A CA 1
ATOM 940 C C . VAL A 1 121 ? -9.891 -0.064 8.775 1.00 85.62 121 VAL A C 1
ATOM 942 O O . VAL A 1 121 ? -10.140 -0.717 9.785 1.00 85.62 121 VAL A O 1
ATOM 945 N N . ASN A 1 122 ? -9.258 -0.597 7.730 1.00 87.31 122 ASN A N 1
ATOM 946 C CA . ASN A 1 122 ? -8.851 -1.995 7.656 1.00 87.31 122 ASN A CA 1
ATOM 947 C C . ASN A 1 122 ? -7.438 -2.236 8.200 1.00 87.31 122 ASN A C 1
ATOM 949 O O . ASN A 1 122 ? -7.015 -3.389 8.248 1.00 87.31 122 ASN A O 1
ATOM 953 N N . PHE A 1 123 ? -6.702 -1.191 8.595 1.00 86.88 123 PHE A N 1
ATOM 954 C CA . PHE A 1 123 ? -5.279 -1.286 8.928 1.00 86.88 123 PHE A CA 1
ATOM 955 C C . PHE A 1 123 ? -4.974 -2.329 10.002 1.00 86.88 123 PHE A C 1
ATOM 957 O O . PHE A 1 123 ? -4.223 -3.271 9.748 1.00 86.88 123 PHE A O 1
ATOM 964 N N . SER A 1 124 ? -5.621 -2.229 11.162 1.00 84.56 124 SER A N 1
ATOM 965 C CA . SER A 1 124 ? -5.397 -3.160 12.274 1.00 84.56 124 SER A CA 1
ATOM 966 C C . SER A 1 124 ? -5.761 -4.602 11.914 1.00 84.56 124 SER A C 1
ATOM 968 O O . SER A 1 124 ? -5.038 -5.530 12.269 1.00 84.56 124 SER A O 1
ATOM 970 N N . ALA A 1 125 ? -6.863 -4.804 11.185 1.00 86.38 125 ALA A N 1
ATOM 971 C CA . ALA A 1 125 ? -7.298 -6.138 10.783 1.00 86.38 125 ALA A CA 1
ATOM 972 C C . ALA A 1 125 ? -6.337 -6.756 9.758 1.00 86.38 125 ALA A C 1
ATOM 974 O O . ALA A 1 125 ? -5.970 -7.922 9.877 1.00 86.38 125 ALA A O 1
ATOM 975 N N . LEU A 1 126 ? -5.890 -5.973 8.775 1.00 86.62 126 LEU A N 1
ATOM 976 C CA . LEU A 1 126 ? -4.987 -6.444 7.734 1.00 86.62 126 LEU A CA 1
ATOM 977 C C . LEU A 1 126 ? -3.606 -6.802 8.299 1.00 86.62 126 LEU A C 1
ATOM 979 O O . LEU A 1 126 ? -3.083 -7.859 7.954 1.00 86.62 126 LEU A O 1
ATOM 983 N N . LEU 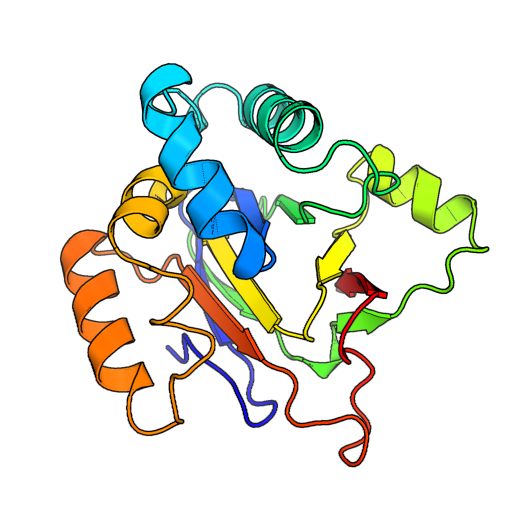A 1 127 ? -3.066 -6.004 9.228 1.00 84.56 127 LEU A N 1
ATOM 984 C CA . LEU A 1 127 ? -1.809 -6.310 9.929 1.00 84.56 127 LEU A CA 1
ATOM 985 C C . LEU A 1 127 ? -1.829 -7.648 10.679 1.00 84.56 127 LEU A C 1
ATOM 987 O O . LEU A 1 127 ? -0.797 -8.299 10.818 1.00 84.56 127 LEU A O 1
ATOM 991 N N . GLN A 1 128 ? -2.991 -8.067 11.182 1.00 83.56 128 GLN A N 1
ATOM 992 C CA . GLN A 1 128 ? -3.133 -9.348 11.880 1.00 83.56 128 GLN A CA 1
ATOM 993 C C . GLN A 1 128 ? -3.279 -10.536 10.920 1.00 83.56 128 GLN A C 1
ATOM 995 O O . GLN A 1 128 ? -3.048 -11.678 11.314 1.00 83.56 128 GLN A O 1
ATOM 1000 N N . LEU A 1 129 ? -3.693 -10.282 9.678 1.00 86.00 129 LEU A N 1
ATOM 1001 C CA . LEU A 1 129 ? -4.028 -11.311 8.692 1.00 86.00 129 LEU A CA 1
ATOM 1002 C C . LEU A 1 129 ? -2.926 -11.565 7.674 1.00 86.00 129 LEU A C 1
ATOM 1004 O O . LEU A 1 129 ? -2.952 -12.614 7.029 1.00 86.00 129 LEU A O 1
ATOM 1008 N N . LEU A 1 130 ? -2.032 -10.602 7.478 1.00 82.69 130 LEU A N 1
ATOM 1009 C CA . LEU A 1 130 ? -0.953 -10.668 6.510 1.00 82.69 130 LEU A CA 1
ATOM 1010 C C . LEU A 1 130 ? 0.396 -10.725 7.218 1.00 82.69 130 LEU A C 1
ATOM 1012 O O . LEU A 1 130 ? 0.693 -9.928 8.106 1.00 82.69 130 LEU A O 1
ATOM 1016 N N . THR A 1 131 ? 1.210 -11.688 6.808 1.00 81.50 131 THR A N 1
ATOM 1017 C CA . THR A 1 131 ? 2.627 -11.772 7.167 1.00 81.50 131 THR A CA 1
ATOM 1018 C C . THR A 1 131 ? 3.488 -11.360 5.974 1.00 81.50 131 THR A C 1
ATOM 1020 O O . THR A 1 131 ? 2.985 -11.267 4.852 1.00 81.50 131 THR A O 1
ATOM 1023 N N . ILE A 1 132 ? 4.777 -11.094 6.199 1.00 79.00 132 ILE A N 1
ATOM 1024 C CA . ILE A 1 132 ? 5.700 -10.819 5.089 1.00 79.00 132 ILE A CA 1
ATOM 1025 C C . ILE A 1 132 ? 5.819 -12.053 4.190 1.00 79.00 132 ILE A C 1
ATOM 1027 O O . ILE A 1 132 ? 5.727 -11.930 2.968 1.00 79.00 132 ILE A O 1
ATOM 1031 N N . GLU A 1 133 ? 5.950 -13.234 4.801 1.00 77.56 133 GLU A N 1
ATOM 1032 C CA . GLU A 1 133 ? 6.021 -14.525 4.103 1.00 77.56 133 GLU A CA 1
ATOM 1033 C C . GLU A 1 133 ? 4.795 -14.747 3.203 1.00 77.56 133 GLU A C 1
ATOM 1035 O O . GLU A 1 133 ? 4.937 -15.172 2.060 1.00 77.56 133 GLU A O 1
ATOM 1040 N N . ASP A 1 134 ? 3.597 -14.364 3.667 1.00 75.31 134 ASP A N 1
ATOM 1041 C CA . ASP A 1 134 ? 2.358 -14.503 2.890 1.00 75.31 134 ASP A CA 1
ATOM 1042 C C . ASP A 1 134 ? 2.339 -13.692 1.587 1.00 75.31 134 ASP A C 1
ATOM 1044 O O . ASP A 1 134 ? 1.523 -13.978 0.717 1.00 75.31 134 ASP A O 1
ATOM 1048 N N . ILE A 1 135 ? 3.154 -12.643 1.461 1.00 77.88 135 ILE A N 1
ATOM 1049 C CA . ILE A 1 135 ? 3.077 -11.708 0.330 1.00 77.88 135 ILE A CA 1
ATOM 1050 C C . ILE A 1 135 ? 4.324 -11.776 -0.547 1.00 77.88 135 ILE A C 1
ATOM 1052 O O . ILE A 1 135 ? 4.207 -11.664 -1.765 1.00 77.88 135 ILE A O 1
ATOM 1056 N N . ILE A 1 136 ? 5.509 -11.944 0.044 1.00 74.06 136 ILE A N 1
ATOM 1057 C CA . ILE A 1 136 ? 6.767 -11.975 -0.713 1.00 74.06 136 ILE A CA 1
ATOM 1058 C C . ILE A 1 136 ? 6.943 -13.303 -1.451 1.00 74.06 136 ILE A C 1
ATOM 1060 O O . ILE A 1 136 ? 7.380 -13.296 -2.602 1.00 74.06 136 ILE A O 1
ATOM 1064 N N . ASP A 1 137 ? 6.571 -14.419 -0.822 1.00 73.12 137 ASP A N 1
ATOM 1065 C CA . ASP A 1 137 ? 6.747 -15.753 -1.406 1.00 73.12 137 ASP A CA 1
ATOM 1066 C C . ASP A 1 137 ? 5.520 -16.223 -2.202 1.00 73.12 137 ASP A C 1
ATOM 1068 O O . ASP A 1 137 ? 5.557 -17.274 -2.850 1.00 73.12 137 ASP A O 1
ATOM 1072 N N . ALA A 1 138 ? 4.432 -15.446 -2.182 1.00 74.25 138 ALA A N 1
ATOM 1073 C CA . ALA A 1 138 ? 3.202 -15.779 -2.880 1.00 74.25 138 ALA A CA 1
ATOM 1074 C C . ALA A 1 138 ? 3.386 -15.763 -4.399 1.00 74.25 138 ALA A C 1
ATOM 1076 O O . ALA A 1 138 ? 3.802 -14.778 -5.013 1.00 74.25 138 ALA A O 1
ATOM 1077 N N . THR A 1 139 ? 2.993 -16.863 -5.028 1.00 76.62 139 THR A N 1
ATOM 1078 C CA . THR A 1 139 ? 2.861 -16.960 -6.480 1.00 76.62 139 THR A CA 1
ATOM 1079 C C . THR A 1 139 ? 1.478 -16.488 -6.931 1.00 76.62 139 THR A C 1
ATOM 1081 O O . THR A 1 139 ? 0.542 -16.390 -6.135 1.00 76.62 139 THR A O 1
ATOM 1084 N N . GLU A 1 140 ? 1.299 -16.266 -8.240 1.00 78.50 140 GLU A N 1
ATOM 1085 C CA . GLU A 1 140 ? -0.010 -15.921 -8.823 1.00 78.50 140 GLU A CA 1
ATOM 1086 C C . GLU A 1 140 ? -1.124 -16.905 -8.403 1.00 78.50 140 GLU A C 1
ATOM 1088 O O . GLU A 1 140 ? -2.275 -16.508 -8.213 1.00 78.50 140 GLU A O 1
ATOM 1093 N N . SER A 1 141 ? -0.776 -18.181 -8.194 1.00 83.44 141 SER A N 1
ATOM 1094 C CA . SER A 1 141 ? -1.700 -19.220 -7.729 1.00 83.44 141 SER A CA 1
ATOM 1095 C C . SER A 1 141 ? -2.080 -19.147 -6.247 1.00 83.44 141 SER A C 1
ATOM 1097 O O . SER A 1 141 ? -3.118 -19.701 -5.883 1.00 83.44 141 SER A O 1
ATOM 1099 N N . ASP A 1 142 ? -1.295 -18.476 -5.404 1.00 84.38 142 ASP A N 1
ATOM 1100 C CA . ASP A 1 142 ? -1.548 -18.386 -3.959 1.00 84.38 142 ASP A CA 1
ATOM 1101 C C . ASP A 1 142 ? -2.486 -17.218 -3.615 1.00 84.38 142 ASP A C 1
ATOM 1103 O O . ASP A 1 142 ? -3.316 -17.315 -2.704 1.00 84.38 142 ASP A O 1
ATOM 1107 N N . PHE A 1 143 ? -2.428 -16.126 -4.388 1.00 85.44 143 PHE A N 1
ATOM 1108 C CA . PHE A 1 143 ? -3.212 -14.911 -4.133 1.00 85.44 143 PHE A CA 1
ATOM 1109 C C . PHE A 1 143 ? -4.731 -15.107 -4.028 1.00 85.44 143 PHE A C 1
ATOM 1111 O O . PHE A 1 143 ? -5.326 -14.459 -3.163 1.00 85.44 143 PHE A O 1
ATOM 1118 N N . PRO A 1 144 ? -5.397 -15.990 -4.802 1.00 88.38 144 PRO A N 1
ATOM 1119 C CA . PRO A 1 144 ? -6.823 -16.247 -4.615 1.00 88.38 144 PRO A CA 1
ATOM 1120 C C . PRO A 1 144 ? -7.186 -16.703 -3.192 1.00 88.38 144 PRO A C 1
ATOM 1122 O O . PRO A 1 144 ? -8.218 -16.287 -2.660 1.00 88.38 144 PRO A O 1
ATOM 1125 N N . LEU A 1 145 ? -6.332 -17.508 -2.546 1.00 86.31 145 LEU A N 1
ATOM 1126 C CA . LEU A 1 145 ? -6.555 -17.989 -1.178 1.00 86.31 145 LEU A CA 1
ATOM 1127 C C . LEU A 1 145 ? -6.381 -16.861 -0.156 1.00 86.31 145 LEU A C 1
ATOM 1129 O O . LEU A 1 145 ? -7.211 -16.709 0.746 1.00 86.31 145 LEU A O 1
ATOM 1133 N N . TYR A 1 146 ? -5.346 -16.034 -0.323 1.00 86.25 146 TYR A N 1
ATOM 1134 C CA . TYR A 1 146 ? -5.143 -14.843 0.505 1.00 86.25 146 TYR A CA 1
ATOM 1135 C C . TYR A 1 146 ? -6.293 -13.854 0.361 1.00 86.25 146 TYR A C 1
ATOM 1137 O O . TYR A 1 146 ? -6.820 -13.363 1.362 1.00 86.25 146 TYR A O 1
ATOM 1145 N N . GLN A 1 147 ? -6.751 -13.633 -0.870 1.00 89.25 147 GLN A N 1
ATOM 1146 C CA . GLN A 1 147 ? -7.873 -12.756 -1.150 1.00 89.25 147 GLN A CA 1
ATOM 1147 C C . GLN A 1 147 ? -9.152 -13.231 -0.473 1.00 89.25 147 GLN A C 1
ATOM 1149 O O . GLN A 1 147 ? -9.846 -12.422 0.147 1.00 89.25 147 GLN A O 1
ATOM 1154 N N . GLU A 1 148 ? -9.463 -14.525 -0.538 1.00 89.06 148 GLU A N 1
ATOM 1155 C CA . GLU A 1 148 ? -10.629 -15.067 0.154 1.00 89.06 148 GLU A CA 1
ATOM 1156 C C . GLU A 1 148 ? -10.508 -14.907 1.678 1.00 89.06 148 GLU A C 1
ATOM 1158 O O . GLU A 1 148 ? -11.457 -14.456 2.327 1.00 89.06 148 GLU A O 1
ATOM 1163 N N . ARG A 1 149 ? -9.337 -15.229 2.246 1.00 88.56 149 ARG A N 1
ATOM 1164 C CA . ARG A 1 149 ? -9.065 -15.135 3.689 1.00 88.56 149 ARG A CA 1
ATOM 1165 C C . ARG A 1 149 ? -9.246 -13.711 4.207 1.00 88.56 149 ARG A C 1
ATOM 1167 O O . ARG A 1 149 ? -9.971 -13.512 5.181 1.00 88.56 149 ARG A O 1
ATOM 1174 N N . ILE A 1 150 ? -8.624 -12.734 3.548 1.00 90.31 150 ILE A N 1
ATOM 1175 C CA . ILE A 1 150 ? -8.672 -11.328 3.964 1.00 90.31 150 ILE A CA 1
ATOM 1176 C C . ILE A 1 150 ? -10.092 -10.789 3.806 1.00 90.31 150 ILE A C 1
ATOM 1178 O O . ILE A 1 150 ? -10.656 -10.263 4.763 1.00 90.31 150 ILE A O 1
ATOM 1182 N N . ASN A 1 151 ? -10.725 -11.006 2.648 1.00 91.75 151 ASN A N 1
ATOM 1183 C CA . ASN A 1 151 ? -12.080 -10.513 2.395 1.00 91.75 151 ASN A CA 1
ATOM 1184 C C . ASN A 1 151 ? -13.117 -11.106 3.356 1.00 91.75 151 ASN A C 1
ATOM 1186 O O . ASN A 1 151 ? -14.082 -10.431 3.704 1.00 91.75 151 ASN A O 1
ATOM 1190 N N . ARG A 1 152 ? -12.933 -12.352 3.812 1.00 90.75 152 ARG A N 1
ATOM 1191 C CA . ARG A 1 152 ? -13.808 -12.957 4.824 1.00 90.75 152 ARG A CA 1
ATOM 1192 C C . ARG A 1 152 ? -13.689 -12.262 6.182 1.00 90.75 152 ARG A C 1
ATOM 1194 O O . ARG A 1 152 ? -14.672 -12.218 6.914 1.00 90.75 152 ARG A O 1
ATOM 1201 N N . ALA A 1 153 ? -12.507 -11.754 6.517 1.00 88.38 153 ALA A N 1
ATOM 1202 C CA . ALA A 1 153 ? -12.241 -11.135 7.807 1.00 88.38 153 ALA A CA 1
ATOM 1203 C C . ALA A 1 153 ? -12.670 -9.661 7.863 1.00 88.38 153 ALA A C 1
ATOM 1205 O O . ALA A 1 153 ? -13.301 -9.261 8.837 1.00 88.38 153 ALA A O 1
ATOM 1206 N N . ILE A 1 154 ? -12.371 -8.869 6.826 1.00 87.75 154 ILE A N 1
ATOM 1207 C CA . ILE A 1 154 ? -12.701 -7.430 6.810 1.00 87.75 154 ILE A CA 1
ATOM 1208 C C . ILE A 1 154 ? -14.046 -7.121 6.129 1.00 87.75 154 ILE A C 1
ATOM 1210 O O . ILE A 1 154 ? -14.625 -6.059 6.339 1.00 87.75 154 ILE A O 1
ATOM 1214 N N . GLY A 1 155 ? -14.591 -8.056 5.343 1.00 84.31 155 GLY A N 1
ATOM 1215 C CA . GLY A 1 155 ? -15.923 -7.978 4.727 1.00 84.31 155 GLY A CA 1
ATOM 1216 C C . GLY A 1 155 ? -16.036 -7.022 3.535 1.00 84.31 155 GLY A C 1
ATOM 1217 O O . GLY A 1 155 ? -16.783 -7.303 2.596 1.00 84.31 155 GLY A O 1
ATOM 1218 N N . ASN A 1 156 ? -15.282 -5.925 3.538 1.00 80.69 156 ASN A N 1
ATOM 1219 C CA . ASN A 1 156 ? -15.122 -5.006 2.416 1.00 80.69 156 ASN A CA 1
ATOM 1220 C C . ASN A 1 156 ? -13.904 -5.392 1.564 1.00 80.69 156 ASN A C 1
ATOM 1222 O O . ASN A 1 156 ? -12.970 -6.056 2.007 1.00 80.69 156 ASN A O 1
ATOM 1226 N N . LYS A 1 157 ? -13.871 -4.946 0.311 1.00 89.31 157 LYS A N 1
ATOM 1227 C CA . LYS A 1 157 ? -12.705 -5.158 -0.567 1.00 89.31 157 LYS A CA 1
ATOM 1228 C C . LYS A 1 157 ? -11.731 -3.985 -0.479 1.00 89.31 157 LYS A C 1
ATOM 1230 O O . LYS A 1 157 ? -11.158 -3.573 -1.479 1.00 89.31 157 LYS A O 1
ATOM 1235 N N . GLY A 1 158 ? -11.583 -3.403 0.711 1.00 90.00 158 GLY A N 1
ATOM 1236 C CA . GLY A 1 158 ? -10.811 -2.178 0.946 1.00 90.00 158 GLY A CA 1
ATOM 1237 C C . GLY A 1 158 ? -9.316 -2.416 1.120 1.00 90.00 158 GLY A C 1
ATOM 1238 O O . GLY A 1 158 ? -8.686 -1.754 1.940 1.00 90.00 158 GLY A O 1
ATOM 1239 N N . TRP A 1 159 ? -8.770 -3.389 0.395 1.00 92.94 159 TRP A N 1
ATOM 1240 C CA . TRP A 1 159 ? -7.349 -3.699 0.358 1.00 92.94 159 TRP A CA 1
ATOM 1241 C C . TRP A 1 159 ? -6.967 -4.225 -1.026 1.00 92.94 159 TRP A C 1
ATOM 1243 O O . TRP A 1 159 ? -7.801 -4.817 -1.725 1.00 92.94 159 TRP A O 1
ATOM 1253 N N . ALA A 1 160 ? -5.705 -4.035 -1.386 1.00 93.25 160 ALA A N 1
ATOM 1254 C CA . ALA A 1 160 ? -5.080 -4.634 -2.543 1.00 93.25 160 ALA A CA 1
ATOM 1255 C C . ALA A 1 160 ? -3.567 -4.783 -2.364 1.00 93.25 160 ALA A C 1
ATOM 1257 O O . ALA A 1 160 ? -2.956 -4.171 -1.489 1.00 93.25 160 ALA A O 1
ATOM 1258 N N . TYR A 1 161 ? -2.968 -5.576 -3.239 1.00 92.19 161 TYR A N 1
ATOM 1259 C CA . TYR A 1 161 ? -1.536 -5.776 -3.353 1.00 92.19 161 TYR A CA 1
ATOM 1260 C C . TYR A 1 161 ? -1.092 -5.544 -4.795 1.00 92.19 161 TYR A C 1
ATOM 1262 O O . TYR A 1 161 ? -1.721 -6.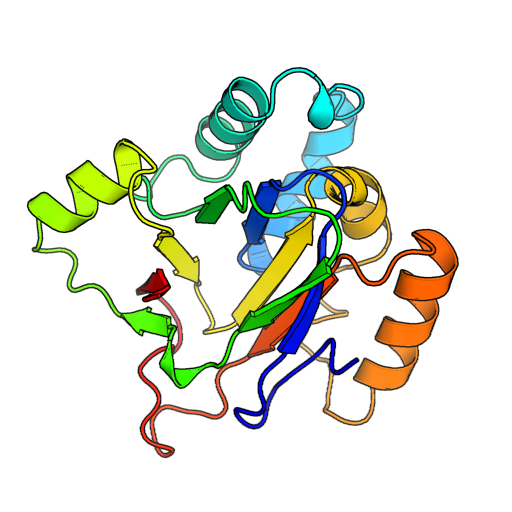025 -5.736 1.00 92.19 161 TYR A O 1
ATOM 1270 N N . ILE A 1 162 ? -0.007 -4.808 -4.982 1.00 90.44 162 ILE A N 1
ATOM 1271 C CA . ILE A 1 162 ? 0.571 -4.588 -6.302 1.00 90.44 162 ILE A CA 1
ATOM 1272 C C . ILE A 1 162 ? 2.058 -4.894 -6.253 1.00 90.44 162 ILE A C 1
ATOM 1274 O O . ILE A 1 162 ? 2.772 -4.409 -5.380 1.00 90.44 162 ILE A O 1
ATOM 1278 N N . GLN A 1 163 ? 2.515 -5.698 -7.198 1.00 87.88 163 GLN A N 1
ATOM 1279 C CA . GLN A 1 163 ? 3.905 -6.065 -7.392 1.00 87.88 163 GLN A CA 1
ATOM 1280 C C . GLN A 1 163 ? 4.295 -5.711 -8.818 1.00 87.88 163 GLN A C 1
ATOM 1282 O O . GLN A 1 163 ? 3.527 -5.908 -9.764 1.00 87.88 163 GLN A O 1
ATOM 1287 N N . ASN A 1 164 ? 5.496 -5.173 -8.987 1.00 81.12 164 ASN A N 1
ATOM 1288 C CA . ASN A 1 164 ? 5.991 -4.862 -10.313 1.00 81.12 164 ASN A CA 1
ATOM 1289 C C . ASN A 1 164 ? 6.227 -6.142 -11.134 1.00 81.12 164 ASN A C 1
ATOM 1291 O O . ASN A 1 164 ? 6.995 -6.999 -10.693 1.00 81.12 164 ASN A O 1
ATOM 1295 N N . PRO A 1 165 ? 5.673 -6.239 -12.357 1.00 73.12 165 PRO A N 1
ATOM 1296 C CA . PRO A 1 165 ? 5.968 -7.334 -13.282 1.00 73.12 165 PRO A CA 1
ATOM 1297 C C . PRO A 1 165 ? 7.406 -7.325 -13.844 1.00 73.12 165 PRO A C 1
ATOM 1299 O O . PRO A 1 165 ? 7.765 -8.212 -14.614 1.00 73.12 165 PRO A O 1
ATOM 1302 N N . GLY A 1 166 ? 8.233 -6.325 -13.522 1.00 69.31 166 GLY A N 1
ATOM 1303 C CA . GLY A 1 166 ? 9.651 -6.215 -13.881 1.00 69.31 166 GLY A CA 1
ATOM 1304 C C . GLY A 1 166 ? 9.985 -5.011 -14.774 1.00 69.31 166 GLY A C 1
ATOM 1305 O O . GLY A 1 166 ? 9.189 -4.593 -15.613 1.00 69.31 166 GLY A O 1
ATOM 1306 N N . ILE A 1 167 ? 11.210 -4.474 -14.634 1.00 66.25 167 ILE A N 1
ATOM 1307 C CA . ILE A 1 167 ? 11.723 -3.329 -15.429 1.00 66.25 167 ILE A CA 1
ATOM 1308 C C . ILE A 1 167 ? 11.724 -3.642 -16.930 1.00 66.25 167 ILE A C 1
ATOM 1310 O O . ILE A 1 167 ? 11.470 -2.765 -17.752 1.00 66.25 167 ILE A O 1
ATOM 1314 N N . GLU A 1 168 ? 11.988 -4.900 -17.287 1.00 64.69 168 GLU A N 1
ATOM 1315 C CA . GLU A 1 168 ? 12.033 -5.375 -18.676 1.00 64.69 168 GLU A CA 1
ATOM 1316 C C . GLU A 1 168 ? 10.694 -5.191 -19.406 1.00 64.69 168 GLU A C 1
ATOM 1318 O O . GLU A 1 168 ? 10.671 -5.048 -20.626 1.00 64.69 168 GLU A O 1
ATOM 1323 N N . ASN A 1 169 ? 9.593 -5.100 -18.652 1.00 65.44 169 ASN A N 1
ATOM 1324 C C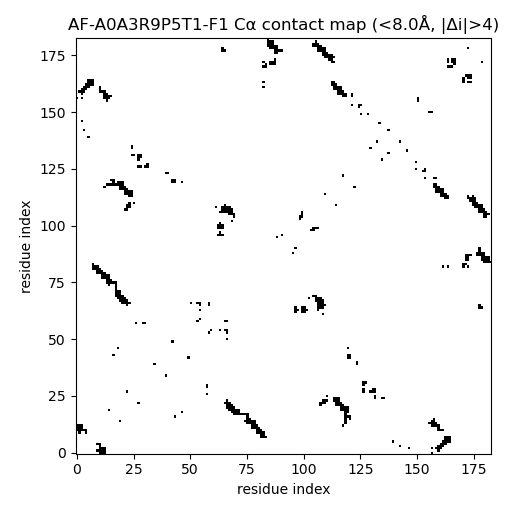A . ASN A 1 169 ? 8.248 -4.856 -19.164 1.00 65.44 169 ASN A CA 1
ATOM 1325 C C . ASN A 1 169 ? 7.901 -3.354 -19.267 1.00 65.44 169 ASN A C 1
ATOM 1327 O O . ASN A 1 169 ? 6.766 -3.006 -19.579 1.00 65.44 169 ASN A O 1
ATOM 1331 N N . GLY A 1 170 ? 8.867 -2.455 -19.034 1.00 63.97 170 GLY A N 1
ATOM 1332 C CA . GLY A 1 170 ? 8.712 -1.004 -19.202 1.00 63.97 170 GLY A CA 1
ATOM 1333 C C . GLY A 1 170 ? 8.143 -0.262 -17.989 1.00 63.97 170 GLY A C 1
ATOM 1334 O O . GLY A 1 170 ? 7.856 0.930 -18.092 1.00 63.97 170 GLY A O 1
ATOM 1335 N N . PHE A 1 171 ? 8.002 -0.929 -16.840 1.00 71.62 171 PHE A N 1
ATOM 1336 C CA . PHE A 1 171 ? 7.444 -0.337 -15.623 1.00 71.62 171 PHE A CA 1
ATOM 1337 C C . PHE A 1 171 ? 8.523 0.273 -14.723 1.00 71.62 171 PHE A C 1
ATOM 1339 O O . PHE A 1 171 ? 9.546 -0.348 -14.426 1.00 71.62 171 PHE A O 1
ATOM 1346 N N . GLY A 1 172 ? 8.266 1.491 -14.237 1.00 65.00 172 GLY A N 1
ATOM 1347 C CA . GLY A 1 172 ? 9.188 2.230 -13.370 1.00 65.00 172 GLY A CA 1
ATOM 1348 C C . GLY A 1 172 ? 9.203 1.777 -11.905 1.00 65.00 172 GLY A C 1
ATOM 1349 O O . GLY A 1 172 ? 10.120 2.150 -11.176 1.00 65.00 172 GLY A O 1
ATOM 1350 N N . PHE A 1 173 ? 8.221 0.983 -11.469 1.00 79.94 173 PHE A N 1
ATOM 1351 C CA . PHE A 1 173 ? 8.009 0.590 -10.072 1.00 79.94 173 PHE A CA 1
ATOM 1352 C C . PHE A 1 173 ? 8.980 -0.504 -9.574 1.00 79.94 173 PHE A C 1
ATOM 1354 O O . PHE A 1 173 ? 8.565 -1.581 -9.185 1.00 79.94 173 PHE A O 1
ATOM 1361 N N . ALA A 1 174 ? 10.295 -0.335 -9.658 1.00 77.50 174 ALA A N 1
ATOM 1362 C CA . ALA A 1 174 ? 11.222 -1.462 -9.497 1.00 77.50 174 ALA A CA 1
ATOM 1363 C C . ALA A 1 174 ? 12.132 -1.408 -8.269 1.00 77.50 174 ALA A C 1
ATOM 1365 O O . ALA A 1 174 ? 13.008 -0.545 -8.181 1.00 77.50 174 ALA A O 1
ATOM 1366 N N . GLY A 1 175 ? 12.011 -2.428 -7.412 1.00 80.06 175 GLY A N 1
ATOM 1367 C CA . GLY A 1 175 ? 12.909 -2.647 -6.281 1.00 80.06 175 GLY A CA 1
ATOM 1368 C C . GLY A 1 175 ? 12.929 -1.468 -5.312 1.00 80.06 175 GLY A C 1
ATOM 1369 O O . GLY A 1 175 ? 11.934 -0.751 -5.176 1.00 80.06 175 GLY A O 1
ATOM 1370 N N . SER A 1 176 ? 14.090 -1.259 -4.686 1.00 84.12 176 SER A N 1
ATOM 1371 C CA . SER A 1 176 ? 14.277 -0.185 -3.715 1.00 84.12 176 SER A CA 1
ATOM 1372 C C . SER A 1 176 ? 14.253 1.207 -4.359 1.00 84.12 176 SER A C 1
ATOM 1374 O O . SER A 1 176 ? 15.013 1.500 -5.297 1.00 84.12 176 SER A O 1
ATOM 1376 N N . GLY A 1 177 ? 13.369 2.072 -3.864 1.00 83.31 177 GLY A N 1
ATOM 1377 C CA . GLY A 1 177 ? 13.218 3.454 -4.305 1.00 83.31 177 GLY A CA 1
ATOM 1378 C C . GLY A 1 177 ? 12.001 4.169 -3.717 1.00 83.31 177 GLY A C 1
ATOM 1379 O O . GLY A 1 177 ? 11.190 3.585 -3.002 1.00 83.31 177 GLY A O 1
ATOM 1380 N N . SER A 1 178 ? 11.869 5.449 -4.068 1.00 84.88 178 SER A N 1
ATOM 1381 C CA . SER A 1 178 ? 10.686 6.265 -3.780 1.00 84.88 178 SER A CA 1
ATOM 1382 C C . SER A 1 178 ? 9.864 6.468 -5.045 1.00 84.88 178 SER A C 1
ATOM 1384 O O . SER A 1 178 ? 10.413 6.604 -6.142 1.00 84.88 178 SER A O 1
ATOM 1386 N N . TYR A 1 179 ? 8.549 6.505 -4.888 1.00 87.25 179 TYR A N 1
ATOM 1387 C CA . TYR A 1 179 ? 7.568 6.493 -5.961 1.00 87.25 179 TYR A CA 1
ATOM 1388 C C . TYR A 1 179 ? 6.465 7.519 -5.706 1.00 87.25 179 TYR A C 1
ATOM 1390 O O . TYR A 1 179 ? 6.131 7.804 -4.560 1.00 87.25 179 TYR A O 1
ATOM 1398 N N . ILE A 1 180 ? 5.872 8.043 -6.777 1.00 88.69 180 ILE A N 1
ATOM 1399 C CA . ILE A 1 180 ? 4.611 8.791 -6.755 1.00 88.69 180 ILE A CA 1
ATOM 1400 C C . I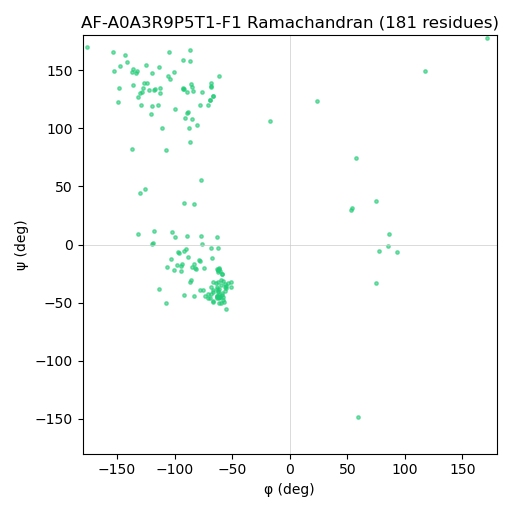LE A 1 180 ? 3.520 8.022 -7.487 1.00 88.69 180 ILE A C 1
ATOM 1402 O O . ILE A 1 180 ? 3.798 7.296 -8.441 1.00 88.69 180 ILE A O 1
ATOM 1406 N N . VAL A 1 181 ? 2.275 8.255 -7.085 1.00 88.81 181 VAL A N 1
ATOM 1407 C CA . VAL A 1 181 ? 1.087 7.875 -7.850 1.00 88.81 181 VAL A CA 1
ATOM 1408 C C . VAL A 1 181 ? 0.570 9.106 -8.587 1.00 88.81 181 VAL A C 1
ATOM 1410 O O . VAL A 1 181 ? 0.160 10.078 -7.949 1.00 88.81 181 VAL A O 1
ATOM 1413 N N . ILE A 1 182 ? 0.585 9.065 -9.919 1.00 87.00 182 ILE A N 1
ATOM 1414 C CA . ILE A 1 182 ? 0.014 10.117 -10.772 1.00 87.00 182 ILE A CA 1
ATOM 1415 C C . ILE A 1 182 ? -1.488 9.873 -10.995 1.00 87.00 182 ILE A C 1
ATOM 1417 O O . ILE A 1 182 ? -1.918 8.734 -11.200 1.00 87.00 182 ILE A O 1
ATOM 1421 N N . ASP A 1 183 ? -2.275 10.947 -10.944 1.00 73.81 183 ASP A N 1
ATOM 1422 C CA . ASP A 1 183 ? -3.720 10.933 -11.224 1.00 73.81 183 ASP A CA 1
ATOM 1423 C C . ASP A 1 183 ? -4.046 10.941 -12.723 1.00 73.81 183 ASP A C 1
ATOM 1425 O O . ASP A 1 183 ? -3.310 11.600 -13.495 1.00 73.81 183 ASP A O 1
#

Sequence (183 aa):
MQQYSCNGEPIELEILTGHLLFIDPLYLENIREESGNMGFDNATEDPAAFLQLLENEFFPYGGGCLLGFKNVFKSAGPFRLSVEQIQRIDGTNSTLEQLSVEKKITAFSSDFGACVILDLVNFSALLQLLTIEDIIDATESDFPLYQERINRAIGNKGWAYIQNPGIENGFGFAGSGSYIVID

Solvent-accessible surface area (backbone atoms only — not comparable to full-atom values): 9932 Å² total; per-residue (Å²): 125,43,34,58,24,61,76,51,55,54,29,31,25,39,39,77,81,28,40,36,40,33,36,28,50,84,48,43,53,62,51,45,69,51,41,83,80,63,65,72,88,53,41,79,79,42,53,68,62,42,51,52,51,49,38,63,74,79,39,74,84,41,73,44,21,40,59,16,47,42,82,43,88,72,65,77,42,79,47,74,52,45,55,84,34,33,38,58,55,66,97,80,47,66,67,61,38,50,36,19,58,70,58,77,42,33,18,25,29,23,70,72,18,37,36,40,34,31,23,57,84,44,46,74,62,48,46,75,73,52,55,47,68,67,60,74,73,49,50,88,84,46,46,64,59,53,50,50,55,51,36,69,73,69,69,52,53,26,42,33,38,43,33,52,63,41,58,93,76,74,44,57,43,56,33,62,49,41,31,34,55,62,132

pLDDT: mean 80.0, std 10.28, range [47.16, 93.25]

Mean predicted aligned error: 6.49 Å

Secondary structure (DSSP, 8-state):
---EESSSPPEEEE-SSSEEEEE-TTHHHHHHHHHHHH-GGGTTT-HHHHHHHHHHHH-TTSTT-SSEEEE--S-S-EEEE-GGGEEEPPTT-HHHHHHHHTTSSEEEEESSSEEEEEEGGGHHHHHHH--SHHHHS--TTTHHHHHHHHHHHHSS--EEEEE---GGGT-S--SSEEEEE--

Radius of gyration: 15.16 Å; Cα contacts (8 Å, |Δi|>4): 350; chains: 1; bounding box: 35×39×42 Å